Protein AF-A0A1J5TSU1-F1 (afdb_monomer_lite)

pLDDT: mean 82.11, std 18.44, range [32.19, 98.38]

Secondary structure (DSSP, 8-state):
-PPPP-------------HHHHHHHHHHHHHHHHHHHHHHHHHHHHHHHHHHHHHHSPP----HHHHHHHHHHHHTTSS-HHHHHHHHHHHHHHHHHHHHHHHHHHHHHHHHHHHHHHHHHHHHHHHHHHHHHHHHHHHHHHHHHHHHHHHHHHHHHHHHHHHHHHHHHHHHHHHHHHHTTPPP---SS-SS------SSGGGTTS------SS---S-TTTTTT-THHHHHHHHHHHHHHHTT---

Structure (mmCIF, N/CA/C/O backbone):
data_AF-A0A1J5TSU1-F1
#
_entry.id   AF-A0A1J5TSU1-F1
#
loop_
_atom_site.group_PDB
_atom_site.id
_atom_site.type_symbol
_atom_site.label_atom_id
_atom_site.label_alt_id
_atom_site.label_comp_id
_atom_site.label_asym_id
_atom_site.label_entity_id
_atom_site.label_seq_id
_atom_site.pdbx_PDB_ins_code
_atom_site.Cartn_x
_atom_site.Cartn_y
_atom_site.Cartn_z
_atom_site.occupancy
_atom_site.B_iso_or_equiv
_atom_site.auth_seq_id
_atom_site.auth_comp_id
_atom_site.auth_asym_id
_atom_site.auth_atom_id
_atom_site.pdbx_PDB_model_num
ATOM 1 N N . MET A 1 1 ? 47.031 25.338 -24.428 1.00 40.16 1 MET A N 1
ATOM 2 C CA . MET A 1 1 ? 45.700 25.401 -23.791 1.00 40.16 1 MET A CA 1
ATOM 3 C C . MET A 1 1 ? 45.410 24.022 -23.240 1.00 40.16 1 MET A C 1
ATOM 5 O O . MET A 1 1 ? 45.018 23.142 -23.992 1.00 40.16 1 MET A O 1
ATOM 9 N N . GLU A 1 2 ? 45.737 23.819 -21.966 1.00 32.88 2 GLU A N 1
ATOM 10 C CA . GLU A 1 2 ? 45.395 22.609 -21.217 1.00 32.88 2 GLU A CA 1
ATOM 11 C C . GLU A 1 2 ? 43.895 22.624 -20.918 1.00 32.88 2 GLU A C 1
ATOM 13 O O . GLU A 1 2 ? 43.380 23.591 -20.356 1.00 32.88 2 GLU A O 1
ATOM 18 N N . ALA A 1 3 ? 43.191 21.571 -21.327 1.00 34.53 3 ALA A N 1
ATOM 19 C CA . ALA A 1 3 ? 41.813 21.347 -20.923 1.00 34.53 3 ALA A CA 1
ATOM 20 C C . ALA A 1 3 ? 41.814 20.728 -19.520 1.00 34.53 3 ALA A C 1
ATOM 22 O O . ALA A 1 3 ? 42.425 19.686 -19.284 1.00 34.53 3 ALA A O 1
ATOM 23 N N . ALA A 1 4 ? 41.150 21.409 -18.590 1.00 36.19 4 ALA A N 1
ATOM 24 C CA . ALA A 1 4 ? 40.990 20.978 -17.21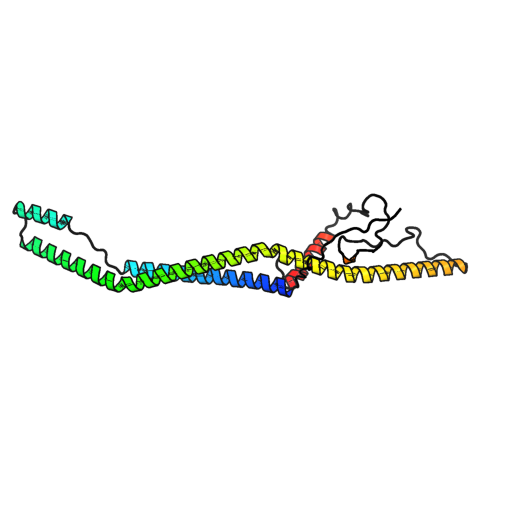1 1.00 36.19 4 ALA A CA 1
ATOM 25 C C . ALA A 1 4 ? 40.219 19.643 -17.123 1.00 36.19 4 ALA A C 1
ATOM 27 O O . ALA A 1 4 ? 39.224 19.470 -17.830 1.00 36.19 4 ALA A O 1
ATOM 28 N N . PRO A 1 5 ? 40.606 18.714 -16.230 1.00 38.03 5 PRO A N 1
ATOM 29 C CA . PRO A 1 5 ? 39.800 17.537 -15.951 1.00 38.03 5 PRO A CA 1
ATOM 30 C C . PRO A 1 5 ? 38.580 17.936 -15.113 1.00 38.03 5 PRO A C 1
ATOM 32 O O . PRO A 1 5 ? 38.705 18.420 -13.983 1.00 38.03 5 PRO A O 1
ATOM 35 N N . HIS A 1 6 ? 37.389 17.728 -15.677 1.00 36.59 6 HIS A N 1
ATOM 36 C CA . HIS A 1 6 ? 36.124 17.849 -14.964 1.00 36.59 6 HIS A CA 1
ATOM 37 C C . HIS A 1 6 ? 36.105 16.894 -13.764 1.00 36.59 6 HIS A C 1
ATOM 39 O O . HIS A 1 6 ? 36.094 15.672 -13.901 1.00 36.59 6 HIS A O 1
ATOM 45 N N . LYS A 1 7 ? 36.101 17.489 -12.569 1.00 40.28 7 LYS A N 1
ATOM 46 C CA . LYS A 1 7 ? 35.734 16.834 -11.318 1.00 40.28 7 LYS A CA 1
ATOM 47 C C . LYS A 1 7 ? 34.240 16.515 -11.323 1.00 40.28 7 LYS A C 1
ATOM 49 O O . LYS A 1 7 ? 33.432 17.409 -11.548 1.00 40.28 7 LYS A O 1
ATOM 54 N N . GLY A 1 8 ? 33.927 15.296 -10.894 1.00 37.66 8 GLY A N 1
ATOM 55 C CA . GLY A 1 8 ? 32.761 15.014 -10.066 1.00 37.66 8 GLY A CA 1
ATOM 56 C C . GLY A 1 8 ? 31.489 14.648 -10.814 1.00 37.66 8 GLY A C 1
ATOM 57 O O . GLY A 1 8 ? 30.717 15.518 -11.185 1.00 37.66 8 GLY A O 1
ATOM 58 N N . LEU A 1 9 ? 31.212 13.349 -10.870 1.00 35.16 9 LEU A N 1
ATOM 59 C CA . LEU A 1 9 ? 29.895 12.830 -10.522 1.00 35.16 9 LEU A CA 1
ATOM 60 C C . LEU A 1 9 ? 30.140 11.568 -9.704 1.00 35.16 9 LEU A C 1
ATOM 62 O O . LEU A 1 9 ? 30.665 10.563 -10.177 1.00 35.16 9 LEU A O 1
ATOM 66 N N . THR A 1 10 ? 29.877 11.724 -8.415 1.00 35.28 10 THR A N 1
ATOM 67 C CA . THR A 1 10 ? 29.820 10.680 -7.407 1.00 35.28 10 THR A CA 1
ATOM 68 C C . THR A 1 10 ? 28.985 9.528 -7.948 1.00 35.28 10 THR A C 1
ATOM 70 O O . THR A 1 10 ? 27.800 9.693 -8.231 1.00 35.28 10 THR A O 1
ATOM 73 N N . SER A 1 11 ? 29.612 8.362 -8.109 1.00 38.00 11 SER A N 1
ATOM 74 C CA . SER A 1 11 ? 28.902 7.104 -8.301 1.00 38.00 11 SER A CA 1
ATOM 75 C C . SER A 1 11 ? 28.213 6.751 -6.982 1.00 38.00 11 SER A C 1
ATOM 77 O O . SER A 1 11 ? 28.663 5.876 -6.240 1.00 38.00 11 SER A O 1
ATOM 79 N N . ASP A 1 12 ? 27.154 7.484 -6.651 1.00 38.72 12 ASP A N 1
ATOM 80 C CA . ASP A 1 12 ? 26.193 7.010 -5.675 1.00 38.72 12 ASP A CA 1
ATOM 81 C C . ASP A 1 12 ? 25.565 5.764 -6.281 1.00 38.72 12 ASP A C 1
ATOM 83 O O . ASP A 1 12 ? 24.983 5.785 -7.366 1.00 38.72 12 ASP A O 1
ATOM 87 N N . VAL A 1 13 ? 25.826 4.655 -5.599 1.00 40.62 13 VAL A N 1
ATOM 88 C CA . VAL A 1 13 ? 25.360 3.300 -5.867 1.00 40.62 13 VAL A CA 1
ATOM 89 C C . VAL A 1 13 ? 23.978 3.344 -6.524 1.00 40.62 13 VAL A C 1
ATOM 91 O O . VAL A 1 13 ? 22.987 3.662 -5.866 1.00 40.62 13 VAL A O 1
ATOM 94 N N . LYS A 1 14 ? 23.920 3.049 -7.834 1.00 48.72 14 LYS A N 1
ATOM 95 C CA . LYS A 1 14 ? 22.666 2.851 -8.569 1.00 48.72 14 LYS A CA 1
ATOM 96 C C . LYS A 1 14 ? 21.911 1.727 -7.867 1.00 48.72 14 LYS A C 1
ATOM 98 O O . LYS A 1 14 ? 22.194 0.552 -8.088 1.00 48.72 14 LYS A O 1
ATOM 103 N N . SER A 1 15 ? 20.980 2.103 -6.997 1.00 48.47 15 SER A N 1
ATOM 104 C CA . SER A 1 15 ? 19.950 1.224 -6.458 1.00 48.47 15 SER A CA 1
ATOM 105 C C . SER A 1 15 ? 19.125 0.733 -7.644 1.00 48.47 15 SER A C 1
ATOM 107 O O . SER A 1 15 ? 18.157 1.375 -8.046 1.00 48.47 15 SER A O 1
ATOM 109 N N . THR A 1 16 ? 19.566 -0.357 -8.261 1.00 62.31 16 THR A N 1
ATOM 110 C CA . THR A 1 16 ? 18.829 -1.035 -9.320 1.00 62.31 16 THR A CA 1
ATOM 111 C C . THR A 1 16 ? 17.674 -1.749 -8.637 1.00 62.31 16 THR A C 1
ATOM 113 O O . THR A 1 16 ? 17.871 -2.632 -7.810 1.00 62.31 16 THR A O 1
ATOM 116 N N . VAL A 1 17 ? 16.469 -1.235 -8.871 1.00 80.12 17 VAL A N 1
ATOM 117 C CA . VAL A 1 17 ? 15.239 -1.843 -8.374 1.00 80.12 17 VAL A CA 1
ATOM 118 C C . VAL A 1 17 ? 14.766 -2.820 -9.437 1.00 80.12 17 VAL A C 1
ATOM 120 O O . VAL A 1 17 ? 14.489 -2.427 -10.571 1.00 80.12 17 VAL A O 1
ATOM 123 N N . ASP A 1 18 ? 14.703 -4.086 -9.055 1.00 89.75 18 ASP A N 1
ATOM 124 C CA . ASP A 1 18 ? 14.269 -5.188 -9.901 1.00 89.75 18 ASP A CA 1
ATOM 125 C C . ASP A 1 18 ? 12.757 -5.400 -9.767 1.00 89.75 18 ASP A C 1
ATOM 127 O O . ASP A 1 18 ? 12.151 -4.950 -8.792 1.00 89.75 18 ASP A O 1
ATOM 131 N N . LEU A 1 19 ? 12.146 -6.102 -10.730 1.00 90.56 19 LEU A N 1
ATOM 132 C CA . LEU A 1 19 ? 10.715 -6.435 -10.697 1.00 90.56 19 LEU A CA 1
ATOM 133 C C . LEU A 1 19 ? 10.327 -7.090 -9.362 1.00 90.56 19 LEU A C 1
ATOM 135 O O . LEU A 1 19 ? 9.358 -6.674 -8.734 1.00 90.56 19 LEU A O 1
ATOM 139 N N . ASP A 1 20 ? 11.140 -8.032 -8.882 1.00 91.50 20 ASP A N 1
ATOM 140 C CA . ASP A 1 20 ? 10.917 -8.730 -7.613 1.00 91.50 20 ASP A CA 1
ATOM 141 C C . ASP A 1 20 ? 10.830 -7.770 -6.417 1.00 91.50 20 ASP A C 1
ATOM 143 O O . ASP A 1 20 ? 10.011 -7.970 -5.526 1.00 91.50 20 ASP A O 1
ATOM 147 N N . ILE A 1 21 ? 11.615 -6.686 -6.416 1.00 93.81 21 ILE A N 1
ATOM 148 C CA . ILE A 1 21 ? 11.605 -5.682 -5.340 1.00 93.81 21 ILE A CA 1
ATOM 149 C C . ILE A 1 21 ? 10.304 -4.871 -5.372 1.00 93.81 21 ILE A C 1
ATOM 151 O O . ILE A 1 21 ? 9.747 -4.549 -4.321 1.00 93.81 21 ILE A O 1
ATOM 155 N N . VAL A 1 22 ? 9.804 -4.539 -6.567 1.00 94.56 22 VAL A N 1
ATOM 156 C CA . VAL A 1 22 ? 8.517 -3.843 -6.727 1.00 94.56 22 VAL A CA 1
ATOM 157 C C . VAL A 1 22 ? 7.374 -4.725 -6.228 1.00 94.56 22 VAL A C 1
ATOM 159 O O . VAL A 1 22 ? 6.540 -4.261 -5.447 1.00 94.56 22 VAL A O 1
ATOM 162 N N . LEU A 1 23 ? 7.372 -5.997 -6.632 1.00 94.12 23 LEU A N 1
ATOM 163 C CA . LEU A 1 23 ? 6.353 -6.966 -6.237 1.00 94.12 23 LEU A CA 1
ATOM 164 C C . LEU A 1 23 ? 6.398 -7.253 -4.731 1.00 94.12 23 LEU A C 1
ATOM 166 O O . LEU A 1 23 ? 5.355 -7.247 -4.080 1.00 94.12 23 LEU A O 1
ATOM 170 N N . GLU A 1 24 ? 7.586 -7.427 -4.146 1.00 95.44 24 GLU A N 1
ATOM 171 C CA . GLU A 1 24 ? 7.749 -7.588 -2.696 1.00 95.44 24 GLU A CA 1
ATOM 172 C C . GLU A 1 24 ? 7.207 -6.366 -1.944 1.00 95.44 24 GLU A C 1
ATOM 174 O O . GLU A 1 24 ? 6.482 -6.500 -0.957 1.00 95.44 24 GLU A O 1
ATOM 179 N N . HIS A 1 25 ? 7.508 -5.156 -2.420 1.00 95.56 25 HIS A N 1
ATOM 180 C CA . HIS A 1 25 ? 7.011 -3.922 -1.811 1.00 95.56 25 HIS A CA 1
ATOM 181 C C . HIS A 1 25 ? 5.479 -3.819 -1.864 1.00 95.56 25 HIS A C 1
ATOM 183 O O . HIS A 1 25 ? 4.845 -3.492 -0.857 1.00 95.56 25 HIS A O 1
ATOM 189 N N . GLN A 1 26 ? 4.867 -4.147 -3.005 1.00 95.88 26 GLN A N 1
ATOM 190 C CA . GLN A 1 26 ? 3.407 -4.172 -3.172 1.00 95.88 26 GLN A CA 1
ATOM 191 C C . GLN A 1 26 ? 2.743 -5.255 -2.314 1.00 95.88 26 GLN A C 1
ATOM 193 O O . GLN A 1 26 ? 1.698 -5.011 -1.698 1.00 95.88 26 GLN A O 1
ATOM 198 N N . GLN A 1 27 ? 3.376 -6.423 -2.194 1.00 96.12 27 GLN A N 1
ATOM 199 C CA . GLN A 1 27 ? 2.908 -7.480 -1.306 1.00 96.12 27 GLN A CA 1
ATOM 200 C C . GLN A 1 27 ? 2.951 -7.024 0.154 1.00 96.12 27 GLN A C 1
ATOM 202 O O . GLN A 1 27 ? 1.960 -7.153 0.866 1.00 96.12 27 GLN A O 1
ATOM 207 N N . ARG A 1 28 ? 4.041 -6.381 0.588 1.00 97.31 28 ARG A N 1
ATOM 208 C CA . ARG A 1 28 ? 4.159 -5.839 1.951 1.00 97.31 28 ARG A CA 1
ATOM 209 C C . ARG A 1 28 ? 3.090 -4.796 2.267 1.00 97.31 28 ARG A C 1
ATOM 211 O O . ARG A 1 28 ? 2.595 -4.765 3.394 1.00 97.31 28 ARG A O 1
ATOM 218 N N . ILE A 1 29 ? 2.715 -3.951 1.304 1.00 97.50 29 ILE A N 1
ATOM 219 C CA . ILE A 1 29 ? 1.587 -3.017 1.460 1.00 97.50 29 ILE A CA 1
ATOM 220 C C . ILE A 1 29 ? 0.286 -3.791 1.682 1.00 97.50 29 ILE A C 1
ATOM 222 O O . ILE A 1 29 ? -0.462 -3.481 2.611 1.00 97.50 29 ILE A O 1
ATOM 226 N N . THR A 1 30 ? 0.034 -4.808 0.860 1.00 97.44 30 THR A N 1
ATOM 227 C CA . THR A 1 30 ? -1.170 -5.647 0.946 1.00 97.44 30 THR A CA 1
ATOM 228 C C . THR A 1 30 ? -1.257 -6.364 2.293 1.00 97.44 30 THR A C 1
ATOM 230 O O . THR A 1 30 ? -2.270 -6.248 2.984 1.00 97.44 30 THR A O 1
ATOM 233 N N . ASP A 1 31 ? -0.172 -7.009 2.720 1.00 97.56 31 ASP A N 1
ATOM 234 C CA . ASP A 1 31 ? -0.082 -7.705 4.006 1.00 97.56 31 ASP A CA 1
ATOM 235 C C . ASP A 1 31 ? -0.298 -6.744 5.182 1.00 97.56 31 ASP A C 1
ATOM 237 O O . ASP A 1 31 ? -1.005 -7.058 6.142 1.00 97.56 31 ASP A O 1
ATOM 241 N N . THR A 1 32 ? 0.270 -5.535 5.102 1.00 97.69 32 THR A N 1
ATOM 242 C CA . THR A 1 32 ? 0.115 -4.517 6.151 1.00 97.69 32 THR A CA 1
ATOM 243 C C . THR A 1 32 ? -1.330 -4.021 6.237 1.00 97.69 32 THR A C 1
ATOM 245 O O . THR A 1 32 ? -1.861 -3.885 7.339 1.00 97.69 32 THR A O 1
ATOM 248 N N . ARG A 1 33 ? -2.006 -3.807 5.099 1.00 97.94 33 ARG A N 1
ATOM 249 C CA . ARG A 1 33 ? -3.437 -3.451 5.068 1.00 97.94 33 ARG A CA 1
ATOM 250 C C . ARG A 1 33 ? -4.299 -4.556 5.678 1.00 97.94 33 ARG A C 1
ATOM 252 O O . ARG A 1 33 ? -5.127 -4.277 6.541 1.00 97.94 33 ARG A O 1
ATOM 259 N N . GLN A 1 34 ? -4.038 -5.814 5.326 1.00 98.12 34 GLN A N 1
ATOM 260 C CA . GLN A 1 34 ? -4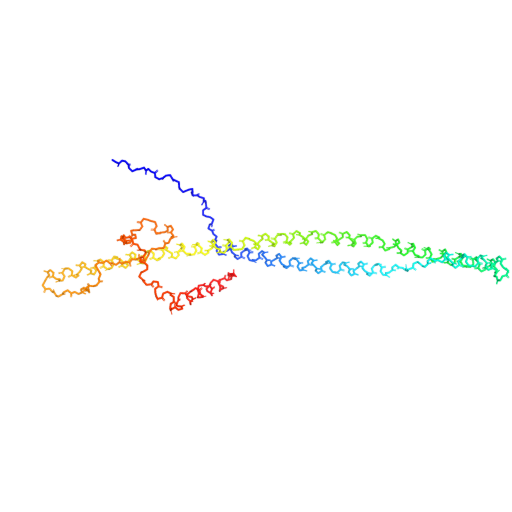.750 -6.951 5.909 1.00 98.12 34 GLN A CA 1
ATOM 261 C C . GLN A 1 34 ? -4.527 -7.066 7.429 1.00 98.12 34 GLN A C 1
ATOM 263 O O . GLN A 1 34 ? -5.450 -7.399 8.183 1.00 98.12 34 GLN A O 1
ATOM 268 N N . ALA A 1 35 ? -3.315 -6.768 7.906 1.00 97.38 35 ALA A N 1
ATOM 269 C CA . ALA A 1 35 ? -3.015 -6.727 9.333 1.00 97.38 35 ALA A CA 1
ATOM 270 C C . ALA A 1 35 ? -3.792 -5.610 10.053 1.00 97.38 35 ALA A C 1
ATOM 272 O O . ALA A 1 35 ? -4.352 -5.858 11.123 1.00 97.38 35 ALA A O 1
ATOM 273 N N . ILE A 1 36 ? -3.879 -4.414 9.460 1.00 98.06 36 ILE A N 1
ATOM 274 C CA . ILE A 1 36 ? -4.678 -3.285 9.970 1.00 98.06 36 ILE A CA 1
ATOM 275 C C . ILE A 1 36 ? -6.159 -3.666 10.078 1.00 98.06 36 ILE A C 1
ATOM 277 O O . ILE A 1 36 ? -6.775 -3.434 11.122 1.00 98.06 36 ILE A O 1
ATOM 281 N N . ASP A 1 37 ? -6.721 -4.310 9.054 1.00 98.12 37 ASP A N 1
ATOM 282 C CA . ASP A 1 37 ? -8.115 -4.767 9.068 1.00 98.12 37 ASP A CA 1
ATOM 283 C C . ASP A 1 37 ? -8.354 -5.798 10.179 1.00 98.12 37 ASP A C 1
ATOM 285 O O . ASP A 1 37 ? -9.302 -5.687 10.963 1.00 98.12 37 ASP A O 1
ATOM 289 N N . THR A 1 38 ? -7.448 -6.770 10.311 1.00 97.69 38 THR A N 1
ATOM 290 C CA . THR A 1 38 ? -7.510 -7.804 11.356 1.00 97.69 38 THR A CA 1
ATOM 291 C C . THR A 1 38 ? -7.459 -7.189 12.758 1.00 97.69 38 THR A C 1
ATOM 293 O O . THR A 1 38 ? -8.263 -7.542 13.626 1.00 97.69 38 THR A O 1
ATOM 296 N N . LEU A 1 39 ? -6.549 -6.237 12.985 1.00 97.81 39 LEU A N 1
ATOM 297 C CA . LEU A 1 39 ? -6.426 -5.513 14.253 1.00 97.81 39 LEU A CA 1
ATOM 298 C C . LEU A 1 39 ? -7.679 -4.681 14.546 1.00 97.81 39 LEU A C 1
ATOM 300 O O . LEU A 1 39 ? -8.189 -4.718 15.665 1.00 97.81 39 LEU A O 1
ATOM 304 N N . SER A 1 40 ? -8.220 -3.996 13.540 1.00 97.75 40 SER A N 1
ATOM 305 C CA . SER A 1 40 ? -9.444 -3.197 13.661 1.00 97.75 40 SER A CA 1
ATOM 306 C C . SER A 1 40 ? -10.652 -4.055 14.040 1.00 97.75 40 SER A C 1
ATOM 308 O O . SER A 1 40 ? -11.452 -3.676 14.899 1.00 97.75 40 SER A O 1
ATOM 310 N N . HIS A 1 41 ? -10.777 -5.244 13.447 1.00 97.94 41 HIS A N 1
ATOM 311 C CA . HIS A 1 41 ? -11.811 -6.206 13.820 1.00 97.94 41 HIS A CA 1
ATOM 312 C C . HIS A 1 41 ? -11.625 -6.746 15.243 1.00 97.94 41 HIS A C 1
ATOM 314 O O . HIS A 1 41 ? -12.605 -6.834 15.987 1.00 97.94 41 HIS A O 1
ATOM 320 N N . ALA A 1 42 ? -10.392 -7.055 15.652 1.00 97.19 42 ALA A N 1
ATOM 321 C CA . ALA A 1 42 ? -10.099 -7.512 17.010 1.00 97.19 42 ALA A CA 1
ATOM 322 C C . ALA A 1 42 ? -10.424 -6.442 18.070 1.00 97.19 42 ALA A C 1
ATOM 324 O O . ALA A 1 42 ? -10.989 -6.765 19.114 1.00 97.19 42 ALA A O 1
ATOM 325 N N . ILE A 1 43 ? -10.137 -5.165 17.789 1.00 97.19 43 ILE A N 1
ATOM 326 C CA . ILE A 1 43 ? -10.492 -4.043 18.674 1.00 97.19 43 ILE A CA 1
ATOM 327 C C . ILE A 1 43 ? -12.011 -3.949 18.838 1.00 97.19 43 ILE A C 1
ATOM 329 O O . ILE A 1 43 ? -12.494 -3.906 19.967 1.00 97.19 43 ILE A O 1
ATOM 333 N N . LYS A 1 44 ? -12.773 -4.009 17.737 1.00 97.44 44 LYS A N 1
ATOM 334 C CA . LYS A 1 44 ? -14.246 -3.995 17.785 1.00 97.44 44 LYS A CA 1
ATOM 335 C C . LYS A 1 44 ? -14.814 -5.162 18.596 1.00 97.44 44 LYS A C 1
ATOM 337 O O . LYS A 1 44 ? -15.751 -4.974 19.367 1.00 97.44 44 LYS A O 1
ATOM 342 N N . ALA A 1 45 ? -14.249 -6.360 18.448 1.00 95.38 45 ALA A N 1
ATOM 343 C CA . ALA A 1 45 ? -14.656 -7.514 19.246 1.00 95.38 45 ALA A CA 1
ATOM 344 C C . ALA A 1 45 ? -14.404 -7.277 20.746 1.00 95.38 45 ALA A C 1
ATOM 346 O O . ALA A 1 45 ? -15.275 -7.553 21.571 1.00 95.38 45 ALA A O 1
ATOM 347 N N . GLN A 1 46 ? -13.251 -6.696 21.092 1.00 95.75 46 GLN A N 1
ATOM 348 C CA . GLN A 1 46 ? -12.910 -6.380 22.476 1.00 95.75 46 GLN A CA 1
ATOM 349 C C . GLN A 1 46 ? -13.799 -5.275 23.068 1.00 95.75 46 GLN A C 1
ATOM 351 O O . GLN A 1 46 ? -14.162 -5.356 24.242 1.00 95.75 46 GLN A O 1
ATOM 356 N N . ASP A 1 47 ? -14.186 -4.276 22.270 1.00 95.75 47 ASP A N 1
ATOM 357 C CA . ASP A 1 47 ? -15.141 -3.232 22.664 1.00 95.75 47 ASP A CA 1
ATOM 358 C C . ASP A 1 47 ? -16.512 -3.822 23.017 1.00 95.75 47 ASP A C 1
ATOM 360 O O . ASP A 1 47 ? -17.106 -3.460 24.037 1.00 95.75 47 ASP A O 1
ATOM 364 N N . GLU A 1 48 ? -16.997 -4.780 22.226 1.00 95.19 48 GLU A N 1
ATOM 365 C CA . GLU A 1 48 ? -18.251 -5.482 22.512 1.00 95.19 48 GLU A CA 1
ATOM 366 C C . GLU A 1 48 ? -18.163 -6.340 23.782 1.00 95.19 48 GLU A C 1
ATOM 368 O O . GLU A 1 48 ? -19.113 -6.380 24.567 1.00 95.19 48 GLU A O 1
ATOM 373 N N . GLU A 1 49 ? -17.024 -6.988 24.047 1.00 92.75 49 GLU A N 1
ATOM 374 C CA . GLU A 1 49 ? -16.799 -7.695 25.315 1.00 92.75 49 GLU A CA 1
ATOM 375 C C . GLU A 1 49 ? -16.805 -6.743 26.516 1.00 92.75 49 GLU A C 1
ATOM 377 O O . GLU A 1 49 ? -17.475 -7.015 27.514 1.00 92.75 49 GLU A O 1
ATOM 382 N N . ILE A 1 50 ? -16.119 -5.602 26.410 1.00 93.44 50 ILE A N 1
ATOM 383 C CA . ILE A 1 50 ? -16.093 -4.566 27.453 1.00 93.44 50 ILE A CA 1
ATOM 384 C C . ILE A 1 50 ? -17.506 -4.046 27.718 1.00 93.44 50 ILE A C 1
ATOM 386 O O . ILE A 1 50 ? -17.908 -3.902 28.875 1.00 93.44 50 ILE A O 1
ATOM 390 N N . LYS A 1 51 ? -18.282 -3.791 26.661 1.00 93.81 51 LYS A N 1
ATOM 391 C CA . LYS A 1 51 ? -19.665 -3.318 26.757 1.00 93.81 51 LYS A CA 1
ATOM 392 C C . LYS A 1 51 ? -20.571 -4.348 27.430 1.00 93.81 51 LYS A C 1
ATOM 394 O O . LYS A 1 51 ? -21.317 -3.985 28.339 1.00 93.81 51 LYS A O 1
ATOM 399 N N . LYS A 1 52 ? -20.475 -5.626 27.047 1.00 91.50 52 LYS A N 1
ATOM 400 C CA . LYS A 1 52 ? -21.228 -6.729 27.674 1.00 91.50 52 LYS A CA 1
ATOM 401 C C . LYS A 1 52 ? -20.862 -6.908 29.146 1.00 91.50 52 LYS A C 1
ATOM 403 O O . LYS A 1 52 ? -21.755 -7.002 29.982 1.00 91.50 52 LYS A O 1
ATOM 408 N N . ALA A 1 53 ? -19.569 -6.903 29.468 1.00 89.38 53 ALA A N 1
ATOM 409 C CA . ALA A 1 53 ? -19.089 -6.997 30.844 1.00 89.38 53 ALA A CA 1
ATOM 410 C C . ALA A 1 53 ? -19.594 -5.815 31.685 1.00 89.38 53 ALA A C 1
ATOM 412 O O . ALA A 1 53 ? -20.150 -6.012 32.761 1.00 89.38 53 ALA A O 1
ATOM 413 N N . THR A 1 54 ? -19.509 -4.591 31.161 1.00 89.00 54 THR A N 1
ATOM 414 C CA . THR A 1 54 ? -20.004 -3.389 31.853 1.00 89.00 54 THR A CA 1
ATOM 415 C C . THR A 1 54 ? -21.517 -3.444 32.078 1.00 89.00 54 THR A C 1
ATOM 417 O O . THR A 1 54 ? -21.982 -3.107 33.161 1.00 89.00 54 THR A O 1
ATOM 420 N N . ALA A 1 55 ? -22.286 -3.924 31.095 1.00 88.62 55 ALA A N 1
ATOM 421 C CA . ALA A 1 55 ? -23.739 -4.071 31.207 1.00 88.62 55 ALA A CA 1
ATOM 422 C C . ALA A 1 55 ? -24.182 -5.172 32.189 1.00 88.62 55 ALA A C 1
ATOM 424 O O . ALA A 1 55 ? -25.318 -5.147 32.656 1.00 88.62 55 ALA A O 1
ATOM 425 N N . SER A 1 56 ? -23.311 -6.139 32.499 1.00 86.12 56 SER A N 1
ATOM 426 C CA . SER A 1 56 ? -23.606 -7.212 33.458 1.00 86.12 56 SER A CA 1
ATOM 427 C C . SER A 1 56 ? -23.531 -6.769 34.923 1.00 86.12 56 SER A C 1
ATOM 429 O O . SER A 1 56 ? -24.057 -7.461 35.794 1.00 86.12 56 SER A O 1
ATOM 431 N N . VAL A 1 57 ? -22.916 -5.614 35.202 1.00 85.38 57 VAL A N 1
ATOM 432 C CA . VAL A 1 57 ? -22.880 -5.037 36.548 1.00 85.38 57 VAL A CA 1
ATOM 433 C C . VAL A 1 57 ? -24.228 -4.349 36.815 1.00 85.38 57 VAL A C 1
ATOM 435 O O . VAL A 1 57 ? -24.587 -3.426 36.079 1.00 85.38 57 VAL A O 1
ATOM 438 N N . PRO A 1 58 ? -24.993 -4.768 37.844 1.00 79.81 58 PRO A N 1
ATOM 439 C CA . PRO A 1 58 ? -26.259 -4.134 38.195 1.00 79.81 58 PRO A CA 1
ATOM 440 C C . PRO A 1 58 ? -26.075 -2.641 38.469 1.00 79.81 58 PRO A C 1
ATOM 442 O O . PRO A 1 58 ? -25.040 -2.216 38.972 1.00 79.81 58 PR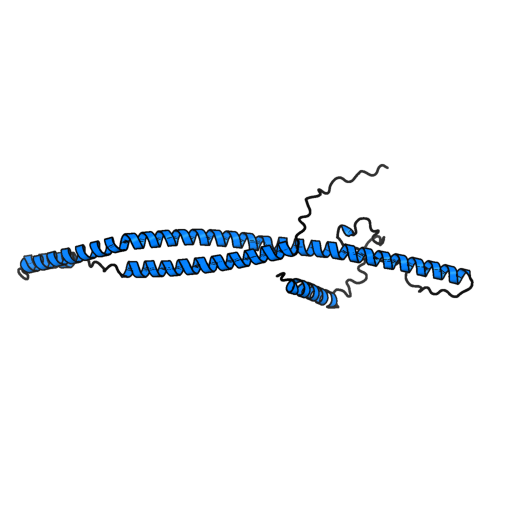O A O 1
ATOM 445 N N . HIS A 1 59 ? -27.089 -1.827 38.190 1.00 79.31 59 HIS A N 1
ATOM 446 C CA . HIS A 1 59 ? -27.047 -0.426 38.594 1.00 79.31 59 HIS A CA 1
ATOM 447 C C . HIS A 1 59 ? -27.333 -0.309 40.098 1.00 79.31 59 HIS A C 1
ATOM 449 O O . HIS A 1 59 ? -28.390 -0.744 40.561 1.00 79.31 59 HIS A O 1
ATOM 455 N N . PHE A 1 60 ? -26.411 0.281 40.863 1.00 80.06 60 PHE A N 1
ATOM 456 C CA . PHE A 1 60 ? -26.669 0.633 42.258 1.00 80.06 60 PHE A CA 1
ATOM 457 C C . PHE A 1 60 ? -27.499 1.916 42.307 1.00 80.06 60 PHE A C 1
ATOM 459 O O . PHE A 1 60 ? -27.008 2.998 41.989 1.00 80.06 60 PHE A O 1
ATOM 466 N N . PHE A 1 61 ? -28.764 1.789 42.702 1.00 79.00 61 PHE A N 1
ATOM 467 C CA . PHE A 1 61 ? -29.605 2.945 42.984 1.00 79.00 61 PHE A CA 1
ATOM 468 C C . PHE A 1 61 ? -29.281 3.468 44.376 1.00 79.00 61 PHE A C 1
ATOM 470 O O . PHE A 1 61 ? -29.553 2.799 45.374 1.00 79.00 61 PHE A O 1
ATOM 477 N N . ASP A 1 62 ? -28.738 4.678 44.439 1.00 80.31 62 ASP A N 1
ATOM 478 C CA . ASP A 1 62 ? -28.556 5.364 45.707 1.00 80.31 62 ASP A CA 1
ATOM 479 C C . ASP A 1 62 ? -29.928 5.721 46.305 1.00 80.31 62 ASP A C 1
ATOM 481 O O . ASP A 1 62 ? -30.676 6.542 45.769 1.00 80.31 62 ASP A O 1
ATOM 485 N N . ARG A 1 63 ? -30.288 5.056 47.407 1.00 87.88 63 ARG A N 1
ATOM 486 C CA . ARG A 1 63 ? -31.550 5.270 48.132 1.00 87.88 63 ARG A CA 1
ATOM 487 C C . ARG A 1 63 ? -31.392 6.237 49.308 1.00 87.88 63 ARG A C 1
ATOM 489 O O . ARG A 1 63 ? -32.290 6.299 50.146 1.00 87.88 63 ARG A O 1
ATOM 496 N N . THR A 1 64 ? -30.301 7.003 49.381 1.00 86.25 64 THR A N 1
ATOM 497 C CA . THR A 1 64 ? -30.056 7.960 50.477 1.00 86.25 64 THR A CA 1
ATOM 498 C C . THR A 1 64 ? -31.221 8.933 50.660 1.00 86.25 64 THR A C 1
ATOM 500 O O . THR A 1 64 ? -31.737 9.053 51.766 1.00 86.25 64 THR A O 1
ATOM 503 N N . SER A 1 65 ? -31.760 9.509 49.581 1.00 87.19 65 SER A N 1
ATOM 504 C CA . SER A 1 65 ? -32.929 10.398 49.681 1.00 87.19 65 SER A CA 1
ATOM 505 C C . SER A 1 65 ? -34.209 9.686 50.138 1.00 87.19 65 SER A C 1
ATOM 507 O O . SER A 1 65 ? -35.027 10.277 50.833 1.00 87.19 65 SER A O 1
ATOM 509 N N . GLN A 1 66 ? -34.398 8.404 49.796 1.00 89.38 66 GLN A N 1
ATOM 510 C CA . GLN A 1 66 ? -35.536 7.622 50.313 1.00 89.38 66 GLN A CA 1
ATOM 511 C C . GLN A 1 66 ? -35.399 7.391 51.817 1.00 89.38 66 GLN A C 1
ATOM 513 O O . GLN A 1 66 ? -36.389 7.425 52.539 1.00 89.38 66 GLN A O 1
ATOM 518 N N . ARG A 1 67 ? -34.166 7.183 52.283 1.00 92.12 67 ARG A N 1
ATOM 519 C CA . ARG A 1 67 ? -33.848 7.009 53.697 1.00 92.12 67 ARG A CA 1
ATOM 520 C C . ARG A 1 67 ? -34.070 8.297 54.485 1.00 92.12 67 ARG A C 1
ATOM 522 O O . ARG A 1 67 ? -34.703 8.253 55.532 1.00 92.12 67 ARG A O 1
ATOM 529 N N . GLU A 1 68 ? -33.599 9.429 53.970 1.00 90.56 68 GLU A N 1
ATOM 530 C CA . GLU A 1 68 ? -33.798 10.755 54.573 1.00 90.56 68 GLU A CA 1
ATOM 531 C C . GLU A 1 68 ? -35.283 11.122 54.676 1.00 90.56 68 GLU A C 1
ATOM 533 O O . GLU A 1 68 ? -35.740 11.529 55.744 1.00 90.56 68 GLU A O 1
ATOM 538 N N . ASN A 1 69 ? -36.052 10.903 53.605 1.00 92.62 69 ASN A N 1
ATOM 539 C CA . ASN A 1 69 ? -37.496 11.140 53.608 1.00 92.62 69 ASN A CA 1
ATOM 540 C C . ASN A 1 69 ? -38.210 10.259 54.641 1.00 92.62 69 ASN A C 1
ATOM 542 O O . ASN A 1 69 ? -39.015 10.758 55.421 1.00 92.62 69 ASN A O 1
ATOM 546 N N . LEU A 1 70 ? -37.862 8.972 54.711 1.00 91.75 70 LEU A N 1
ATOM 547 C CA . LEU A 1 70 ? -38.468 8.048 55.667 1.00 91.75 70 LEU A CA 1
ATOM 548 C C . LEU A 1 70 ? -38.131 8.415 57.124 1.00 91.75 70 LEU A C 1
ATOM 550 O O . LEU A 1 70 ? -38.966 8.262 58.011 1.00 91.75 70 LEU A O 1
ATOM 554 N N . MET A 1 71 ? -36.933 8.949 57.387 1.00 91.69 71 MET A N 1
ATOM 555 C CA . MET A 1 71 ? -36.578 9.488 58.708 1.00 91.69 71 MET A CA 1
ATOM 556 C C . MET A 1 71 ? -37.413 10.723 59.075 1.00 91.69 71 MET A C 1
ATOM 558 O O . MET A 1 71 ? -37.804 10.868 60.234 1.00 91.69 71 MET A O 1
ATOM 562 N N . ALA A 1 72 ? -37.710 11.594 58.106 1.00 93.56 72 ALA A N 1
ATOM 563 C CA . ALA A 1 72 ? -38.595 12.737 58.315 1.00 93.56 72 ALA A CA 1
ATOM 564 C C . ALA A 1 72 ? -40.043 12.292 58.602 1.00 93.56 72 ALA A C 1
ATOM 566 O O . ALA A 1 72 ? -40.656 12.793 59.542 1.00 93.56 72 ALA A O 1
ATOM 567 N N . GLU A 1 73 ? -40.562 11.304 57.866 1.00 92.19 73 GLU A N 1
ATOM 568 C CA . GLU A 1 73 ? -41.895 10.716 58.091 1.00 92.19 73 GLU A CA 1
ATOM 569 C C . GLU A 1 73 ? -42.014 10.055 59.476 1.00 92.19 73 GLU A C 1
ATOM 571 O O . GLU A 1 73 ? -43.034 10.198 60.153 1.00 92.19 73 GLU A O 1
ATOM 576 N N . ILE A 1 74 ? -40.956 9.385 59.953 1.00 92.00 74 ILE A N 1
ATOM 577 C CA . ILE A 1 74 ? -40.903 8.837 61.321 1.00 92.00 74 ILE A CA 1
ATOM 578 C C . ILE A 1 74 ? -40.977 9.958 62.364 1.00 92.00 74 ILE A C 1
ATOM 580 O O . ILE A 1 74 ? -41.708 9.831 63.345 1.00 92.00 74 ILE A O 1
ATOM 584 N N . ALA A 1 75 ? -40.267 11.072 62.157 1.00 92.44 75 ALA A N 1
ATOM 585 C CA . ALA A 1 75 ? -40.306 12.215 63.074 1.00 92.44 75 ALA A CA 1
ATOM 586 C C . ALA A 1 75 ? -41.692 12.888 63.135 1.00 92.44 75 ALA A C 1
ATOM 588 O O . ALA A 1 75 ? -42.057 13.447 64.170 1.00 92.44 75 ALA A O 1
ATOM 589 N N . LEU A 1 76 ? -42.469 12.808 62.050 1.00 93.00 76 LEU A N 1
ATOM 590 C CA . LEU A 1 76 ? -43.857 13.274 61.976 1.00 93.00 76 LEU A CA 1
ATOM 591 C C . LEU A 1 76 ? -44.873 12.256 62.532 1.00 93.00 76 LEU A C 1
ATOM 593 O O . LEU A 1 76 ? -46.047 12.588 62.682 1.00 93.00 76 LEU A O 1
ATOM 597 N N . GLY A 1 77 ? -44.439 11.036 62.869 1.00 90.31 77 GLY A N 1
ATOM 598 C CA . GLY A 1 77 ? -45.308 9.946 63.329 1.00 90.31 77 GLY A CA 1
ATOM 599 C C . GLY A 1 77 ? -46.103 9.260 62.211 1.00 90.31 77 GLY A C 1
ATOM 600 O O . GLY A 1 77 ? -47.025 8.498 62.497 1.00 90.31 77 GLY A O 1
ATOM 601 N N . GLU A 1 78 ? -45.758 9.525 60.949 1.00 89.69 78 GLU A N 1
ATOM 602 C CA . GLU A 1 78 ? -46.439 9.008 59.755 1.00 89.69 78 GLU A CA 1
ATOM 603 C C . GLU A 1 78 ? -45.867 7.657 59.286 1.00 89.69 78 GLU A C 1
ATOM 605 O O . GLU A 1 78 ? -46.534 6.916 58.564 1.00 89.69 78 GLU A O 1
ATOM 610 N N . ALA A 1 79 ? -44.662 7.300 59.743 1.00 91.81 79 ALA A N 1
ATOM 611 C CA . ALA A 1 79 ? -43.991 6.034 59.450 1.00 91.81 79 ALA A CA 1
ATOM 612 C C . ALA A 1 79 ? -43.391 5.390 60.712 1.00 91.81 79 ALA A C 1
ATOM 614 O O . ALA A 1 79 ? -43.280 6.015 61.768 1.00 91.81 79 ALA A O 1
ATOM 615 N N . SER A 1 80 ? -42.998 4.115 60.609 1.00 91.62 80 SER A N 1
ATOM 616 C CA . SER A 1 80 ? -42.438 3.353 61.732 1.00 91.62 80 SER A CA 1
ATOM 617 C C . SER A 1 80 ? -40.935 3.101 61.588 1.00 91.62 80 SER A C 1
ATOM 619 O O . SER A 1 80 ? -40.428 2.901 60.485 1.00 91.62 80 SER A O 1
ATOM 621 N N . GLU A 1 81 ? -40.216 2.985 62.711 1.00 89.69 81 GLU A N 1
ATOM 622 C CA . GLU A 1 81 ? -38.807 2.540 62.719 1.00 89.69 81 GLU A CA 1
ATOM 623 C C . GLU A 1 81 ? -38.609 1.189 62.014 1.00 89.69 81 GLU A C 1
ATOM 625 O O . GLU A 1 81 ? -37.563 0.928 61.420 1.00 89.69 81 GLU A O 1
ATOM 630 N N . LYS A 1 82 ? -39.633 0.327 62.024 1.00 91.19 82 LYS A N 1
ATOM 631 C CA . LYS A 1 82 ? -39.610 -0.961 61.326 1.00 91.19 82 LYS A CA 1
ATOM 632 C C . LYS A 1 82 ? -39.492 -0.796 59.808 1.00 91.19 82 LYS A C 1
ATOM 634 O O . LYS A 1 82 ? -38.903 -1.657 59.156 1.00 91.19 82 LYS A O 1
ATOM 639 N N . ASP A 1 83 ? -40.041 0.273 59.238 1.00 88.94 83 ASP A N 1
ATOM 640 C CA . ASP A 1 83 ? -39.938 0.544 57.802 1.00 88.94 83 ASP A CA 1
ATOM 641 C C . ASP A 1 83 ? -38.553 1.085 57.437 1.00 88.94 83 ASP A C 1
ATOM 643 O O . ASP A 1 83 ? -38.001 0.690 56.408 1.00 88.94 83 ASP A O 1
ATOM 647 N N . LEU A 1 84 ? -37.938 1.880 58.322 1.00 88.88 84 LEU A N 1
ATOM 648 C CA . LEU A 1 84 ? -36.544 2.310 58.179 1.00 88.88 84 LEU A CA 1
ATOM 649 C C . LEU A 1 84 ? -35.576 1.126 58.231 1.00 88.88 84 LEU A C 1
ATOM 651 O O . LEU A 1 84 ? -34.706 1.022 57.370 1.00 88.88 84 LEU A O 1
ATOM 655 N N . LEU A 1 85 ? -35.776 0.186 59.160 1.00 91.88 85 LEU A N 1
ATOM 656 C CA . LEU A 1 85 ? -34.971 -1.039 59.234 1.00 91.88 85 LEU A CA 1
ATOM 657 C C . LEU A 1 85 ? -35.064 -1.873 57.947 1.00 91.88 85 LEU A C 1
ATOM 659 O O . LEU A 1 85 ? -34.041 -2.307 57.423 1.00 91.88 85 LEU A O 1
ATOM 663 N N . LYS A 1 86 ? -36.266 -2.047 57.381 1.00 92.19 86 LYS A N 1
ATOM 664 C CA . LYS A 1 86 ? -36.439 -2.750 56.095 1.00 92.19 86 LYS A CA 1
ATOM 665 C C . LYS A 1 86 ? -35.742 -2.034 54.939 1.00 92.19 86 LYS A C 1
ATOM 667 O O . LYS A 1 86 ? -35.224 -2.692 54.034 1.00 92.19 86 LYS A O 1
ATOM 672 N N . LEU A 1 87 ? -35.780 -0.700 54.918 1.00 90.12 87 LEU A N 1
ATOM 673 C CA . LEU A 1 87 ? -35.104 0.081 53.888 1.00 90.12 87 LEU A CA 1
ATOM 674 C C . LEU A 1 87 ? -33.583 -0.055 54.014 1.00 90.12 87 LEU A C 1
ATOM 676 O O . LEU A 1 87 ? -32.926 -0.313 53.008 1.00 90.12 87 LEU A O 1
ATOM 680 N N . ASP A 1 88 ? -33.041 0.035 55.228 1.00 91.00 88 ASP A N 1
ATOM 681 C CA . ASP A 1 88 ? -31.610 -0.132 55.502 1.00 91.00 88 ASP A CA 1
ATOM 682 C C . ASP A 1 88 ? -31.123 -1.550 55.148 1.00 91.00 88 ASP A C 1
ATOM 684 O O . ASP A 1 88 ? -30.094 -1.698 54.485 1.00 91.00 88 ASP A O 1
ATOM 688 N N . GLU A 1 89 ? -31.893 -2.596 55.473 1.00 91.00 89 GLU A N 1
ATOM 689 C CA . GLU A 1 89 ? -31.619 -3.976 55.037 1.00 91.00 89 GLU A CA 1
ATOM 690 C C . GLU A 1 89 ? -31.586 -4.100 53.508 1.00 91.00 89 GLU A C 1
ATOM 692 O O . GLU A 1 89 ? -30.713 -4.766 52.941 1.00 91.00 89 GLU A O 1
ATOM 697 N N . ARG A 1 90 ? -32.519 -3.437 52.814 1.00 89.62 90 ARG A N 1
ATOM 698 C CA . ARG A 1 90 ? -32.570 -3.438 51.350 1.00 89.62 90 ARG A CA 1
ATOM 699 C C . ARG A 1 90 ? -31.385 -2.692 50.742 1.00 89.62 90 ARG A C 1
ATOM 701 O O . ARG A 1 90 ? -30.795 -3.201 49.797 1.00 89.62 90 ARG A O 1
ATOM 708 N N . ILE A 1 91 ? -31.003 -1.541 51.297 1.00 89.38 91 ILE A N 1
ATOM 709 C CA . ILE A 1 91 ? -29.813 -0.783 50.879 1.00 89.38 91 ILE A CA 1
ATOM 710 C C . ILE A 1 91 ? -28.555 -1.631 51.056 1.00 89.38 91 ILE A C 1
ATOM 712 O O . ILE A 1 91 ? -27.739 -1.716 50.139 1.00 89.38 91 ILE A O 1
ATOM 716 N N . ALA A 1 92 ? -28.404 -2.288 52.209 1.00 89.25 92 ALA A N 1
ATOM 717 C CA . ALA A 1 92 ? -27.265 -3.155 52.484 1.00 89.25 92 ALA A CA 1
ATOM 718 C C . ALA A 1 92 ? -27.198 -4.331 51.497 1.00 89.25 92 ALA A C 1
ATOM 720 O O . ALA A 1 92 ? -26.129 -4.623 50.961 1.00 89.25 92 ALA A O 1
ATOM 721 N N . LYS A 1 93 ? -28.342 -4.963 51.203 1.00 89.06 93 LYS A N 1
ATOM 722 C CA . LYS A 1 93 ? -28.436 -6.064 50.237 1.00 89.06 93 LYS A CA 1
ATOM 723 C C . LYS A 1 93 ? -28.128 -5.616 48.807 1.00 89.06 93 LYS A C 1
ATOM 725 O O . LYS A 1 93 ? -27.350 -6.281 48.128 1.00 89.06 93 LYS A O 1
ATOM 730 N N . ASP A 1 94 ? -28.703 -4.498 48.366 1.00 88.00 94 ASP A N 1
ATOM 731 C CA . ASP A 1 94 ? -28.474 -3.934 47.031 1.00 88.00 94 ASP A CA 1
ATOM 732 C C . ASP A 1 94 ? -26.991 -3.536 46.866 1.00 88.00 94 ASP A C 1
ATOM 734 O O . ASP A 1 94 ? -26.385 -3.811 45.829 1.00 88.00 94 ASP A O 1
ATOM 738 N N . LYS A 1 95 ? -26.371 -2.959 47.909 1.00 89.25 95 LYS A N 1
ATOM 739 C CA . LYS A 1 95 ? -24.945 -2.589 47.919 1.00 89.25 95 LYS A CA 1
ATOM 740 C C . LYS A 1 95 ? -24.022 -3.807 47.891 1.00 89.25 95 LYS A C 1
ATOM 742 O O . LYS A 1 95 ? -23.057 -3.810 47.133 1.00 89.25 95 LYS A O 1
ATOM 747 N N . ALA A 1 96 ? -24.312 -4.835 48.690 1.00 88.88 96 ALA A N 1
ATOM 748 C CA . ALA A 1 96 ? -23.533 -6.072 48.702 1.00 88.88 96 ALA A CA 1
ATOM 749 C C . ALA A 1 96 ? -23.605 -6.787 47.345 1.00 88.88 96 ALA A C 1
ATOM 751 O O . ALA A 1 96 ? -22.572 -7.104 46.765 1.00 88.88 96 ALA A O 1
ATOM 752 N N . ALA A 1 97 ? -24.809 -6.937 46.781 1.00 87.06 97 ALA A N 1
ATOM 753 C CA . ALA A 1 97 ? -24.996 -7.549 45.466 1.00 87.06 97 ALA A CA 1
ATOM 754 C C . ALA A 1 97 ? -24.280 -6.773 44.346 1.00 87.06 97 ALA A C 1
ATOM 756 O O . ALA A 1 97 ? -23.735 -7.381 43.424 1.00 87.06 97 ALA A O 1
ATOM 757 N N . PHE A 1 98 ? -24.260 -5.439 44.428 1.00 89.12 98 PHE A N 1
ATOM 758 C CA . PHE A 1 98 ? -23.514 -4.596 43.498 1.00 89.12 98 PHE A CA 1
ATOM 759 C C . PHE A 1 98 ? -21.999 -4.800 43.607 1.00 89.12 98 PHE A C 1
ATOM 761 O O . PHE A 1 98 ? -21.350 -5.033 42.587 1.00 89.12 98 PHE A O 1
ATOM 768 N N . GLU A 1 99 ? -21.429 -4.723 44.814 1.00 89.50 99 GLU A N 1
ATOM 769 C CA . GLU A 1 99 ? -19.984 -4.894 45.009 1.00 89.50 99 GLU A CA 1
ATOM 770 C C . GLU A 1 99 ? -19.531 -6.316 44.655 1.00 89.50 99 GLU A C 1
ATOM 772 O O . GLU A 1 99 ? -18.498 -6.470 44.010 1.00 89.50 99 GLU A O 1
ATOM 777 N N . ASP A 1 100 ? -20.319 -7.348 44.964 1.00 89.62 100 ASP A N 1
ATOM 778 C CA . ASP A 1 100 ? -20.017 -8.730 44.574 1.00 89.62 100 ASP A CA 1
ATOM 779 C C . ASP A 1 100 ? -20.006 -8.897 43.048 1.00 89.62 100 ASP A C 1
ATOM 781 O O . ASP A 1 100 ? -19.050 -9.434 42.481 1.00 89.62 100 ASP A O 1
ATOM 785 N N . ALA A 1 101 ? -21.030 -8.383 42.354 1.00 88.38 101 ALA A N 1
ATOM 786 C CA . ALA A 1 101 ? -21.096 -8.427 40.894 1.00 88.38 101 ALA A CA 1
ATOM 787 C C . ALA A 1 101 ? -19.952 -7.631 40.245 1.00 88.38 101 ALA A C 1
ATOM 789 O O . ALA A 1 101 ? -19.317 -8.090 39.293 1.00 88.38 101 ALA A O 1
ATOM 790 N N . LYS A 1 102 ? -19.642 -6.451 40.785 1.00 90.12 102 LYS A N 1
ATOM 791 C CA . LYS A 1 102 ? -18.529 -5.616 40.331 1.00 90.12 102 LYS A CA 1
ATOM 792 C C . LYS A 1 102 ? -17.188 -6.315 40.539 1.00 90.12 102 LYS A C 1
ATOM 794 O O . LYS A 1 102 ? -16.390 -6.361 39.605 1.00 90.12 102 LYS A O 1
ATOM 799 N N . ASN A 1 103 ? -16.938 -6.889 41.713 1.00 91.50 103 ASN A N 1
ATOM 800 C CA . ASN A 1 103 ? -15.696 -7.600 42.019 1.00 91.50 103 ASN A CA 1
ATOM 801 C C . ASN A 1 103 ? -15.526 -8.853 41.150 1.00 91.50 103 ASN A C 1
ATOM 803 O O . ASN A 1 103 ? -14.412 -9.146 40.722 1.00 91.50 103 ASN A O 1
ATOM 807 N N . ALA A 1 104 ? -16.618 -9.548 40.817 1.00 90.88 104 ALA A N 1
ATOM 808 C CA . ALA A 1 104 ? -16.585 -10.689 39.904 1.00 90.88 104 ALA A CA 1
ATOM 809 C C . ALA A 1 104 ? -16.207 -10.292 38.463 1.00 90.88 104 ALA A C 1
ATOM 811 O O . ALA A 1 104 ? -15.490 -11.027 37.783 1.00 90.88 104 ALA A O 1
ATOM 812 N N . VAL A 1 105 ? -16.663 -9.127 37.990 1.00 91.75 105 VAL A N 1
ATOM 813 C CA . VAL A 1 105 ? -16.468 -8.675 36.599 1.00 91.75 105 VAL A CA 1
ATOM 814 C C . VAL A 1 105 ? -15.185 -7.854 36.410 1.00 91.75 105 VAL A C 1
ATOM 816 O O . VAL A 1 105 ? -14.599 -7.869 35.325 1.00 91.75 105 VAL A O 1
ATOM 819 N N . THR A 1 106 ? -14.711 -7.162 37.451 1.00 91.69 106 THR A N 1
ATOM 820 C CA . THR A 1 106 ? -13.572 -6.225 37.374 1.00 91.69 106 THR A CA 1
ATOM 821 C C . THR A 1 106 ? -12.307 -6.847 36.762 1.00 91.69 106 THR A C 1
ATOM 823 O O . THR A 1 106 ? -11.792 -6.258 35.812 1.00 91.69 106 THR A O 1
ATOM 826 N N . PRO A 1 107 ? -11.835 -8.045 37.168 1.00 92.25 107 PRO A N 1
ATOM 827 C CA . PRO A 1 107 ? -10.621 -8.632 36.590 1.00 92.25 107 PRO A CA 1
ATOM 828 C C . PRO A 1 107 ? -10.739 -8.913 35.086 1.00 92.25 107 PRO A C 1
ATOM 830 O O . PRO A 1 107 ? -9.799 -8.688 34.321 1.00 92.25 107 PRO A O 1
ATOM 833 N N . ALA A 1 108 ? -11.908 -9.386 34.639 1.00 90.62 108 ALA A N 1
ATOM 834 C CA . ALA A 1 108 ? -12.169 -9.639 33.224 1.00 90.62 108 ALA A CA 1
ATOM 835 C C . ALA A 1 108 ? -12.213 -8.327 32.427 1.00 90.62 108 ALA A C 1
ATOM 837 O O . ALA A 1 108 ? -11.639 -8.244 31.341 1.00 90.62 108 ALA A O 1
ATOM 838 N N . LEU A 1 109 ? -12.830 -7.286 32.994 1.00 92.62 109 LEU A N 1
ATOM 839 C CA . LEU A 1 109 ? -12.906 -5.957 32.394 1.00 92.62 109 LEU A CA 1
ATOM 840 C C . LEU A 1 109 ? -11.526 -5.295 32.275 1.00 92.62 109 LEU A C 1
ATOM 842 O O . LEU A 1 109 ? -11.212 -4.706 31.241 1.00 92.62 109 LEU A O 1
ATOM 846 N N . GLU A 1 110 ? -10.691 -5.386 33.309 1.00 93.62 110 GLU A N 1
ATOM 847 C CA . GLU A 1 110 ? -9.324 -4.856 33.291 1.00 93.62 110 GLU A CA 1
ATOM 848 C C . GLU A 1 110 ? -8.457 -5.575 32.259 1.00 93.62 110 GLU A C 1
ATOM 850 O O . GLU A 1 110 ? -7.779 -4.924 31.461 1.00 93.62 110 GLU A O 1
ATOM 855 N N . LYS A 1 111 ? -8.543 -6.909 32.200 1.00 94.56 111 LYS A N 1
ATOM 856 C CA . LYS A 1 111 ? -7.862 -7.708 31.177 1.00 94.56 111 LYS A CA 1
ATOM 857 C C . LYS A 1 111 ? -8.301 -7.304 29.767 1.00 94.56 111 LYS A C 1
ATOM 859 O O . LYS A 1 111 ? -7.450 -7.066 28.913 1.00 94.56 111 LYS A O 1
ATOM 864 N N . ALA A 1 112 ? -9.606 -7.182 29.534 1.00 94.06 112 ALA A N 1
ATOM 865 C CA . ALA A 1 112 ? -10.175 -6.758 28.257 1.00 94.06 112 ALA A CA 1
ATOM 866 C C . ALA A 1 112 ? -9.677 -5.364 27.832 1.00 94.06 112 ALA A C 1
ATOM 868 O O . ALA A 1 112 ? -9.241 -5.169 26.696 1.00 94.06 112 ALA A O 1
ATOM 869 N N . LYS A 1 113 ? -9.660 -4.399 28.762 1.00 94.88 113 LYS A N 1
ATOM 870 C CA . LYS A 1 113 ? -9.124 -3.046 28.526 1.00 94.88 113 LYS A CA 1
ATOM 871 C C . LYS A 1 113 ? -7.626 -3.058 28.216 1.00 94.88 113 LYS A C 1
ATOM 873 O O . LYS A 1 113 ? -7.186 -2.343 27.316 1.00 94.88 113 LYS A O 1
ATOM 878 N N . ALA A 1 114 ? -6.845 -3.875 28.922 1.00 96.00 114 ALA A N 1
ATOM 879 C CA . ALA A 1 114 ? -5.413 -4.016 28.672 1.00 96.00 114 ALA A CA 1
ATOM 880 C C . ALA A 1 114 ? -5.130 -4.623 27.286 1.00 96.00 114 ALA A C 1
ATOM 882 O O . ALA A 1 114 ? -4.265 -4.124 26.563 1.00 96.00 114 ALA A O 1
ATOM 883 N N . ILE A 1 115 ? -5.891 -5.650 26.885 1.00 97.06 115 ILE A N 1
ATOM 884 C CA . ILE A 1 115 ? -5.809 -6.249 25.544 1.00 97.06 115 ILE A CA 1
ATOM 885 C C . ILE A 1 115 ? -6.149 -5.206 24.479 1.00 97.06 115 ILE A C 1
ATOM 887 O O . ILE A 1 115 ? -5.356 -5.009 23.560 1.00 97.06 115 ILE A O 1
ATOM 891 N N . ARG A 1 116 ? -7.266 -4.484 24.637 1.00 96.75 116 ARG A N 1
ATOM 892 C CA . ARG A 1 116 ? -7.680 -3.397 23.734 1.00 96.75 116 ARG A CA 1
ATOM 893 C C . ARG A 1 116 ? -6.573 -2.358 23.553 1.00 96.75 116 ARG A C 1
ATOM 895 O O . ARG A 1 116 ? -6.204 -2.056 22.426 1.00 96.75 116 ARG A O 1
ATOM 902 N N . SER A 1 117 ? -5.985 -1.877 24.649 1.00 97.56 117 SER A N 1
ATOM 903 C CA . SER A 1 117 ? -4.875 -0.915 24.599 1.00 97.56 117 SER A CA 1
ATOM 904 C C . SER A 1 117 ? -3.630 -1.481 23.897 1.00 97.56 117 SER A C 1
ATOM 906 O O . SER A 1 117 ? -2.936 -0.778 23.161 1.00 97.56 117 SER A O 1
ATOM 908 N N . GLY A 1 118 ? -3.338 -2.772 24.083 1.00 97.94 118 GLY A N 1
ATOM 909 C CA . GLY A 1 118 ? -2.288 -3.469 23.341 1.00 97.94 118 GLY A CA 1
ATOM 910 C C . GLY A 1 118 ? -2.556 -3.526 21.835 1.00 97.94 118 GLY A C 1
ATOM 911 O O . GLY A 1 118 ? -1.647 -3.261 21.049 1.00 97.94 118 GLY A O 1
ATOM 912 N N . LEU A 1 119 ? -3.794 -3.832 21.439 1.00 98.00 119 LEU A N 1
ATOM 913 C CA . LEU A 1 119 ? -4.220 -3.870 20.039 1.00 98.00 119 LEU A CA 1
ATOM 914 C C . LEU A 1 119 ? -4.172 -2.481 19.387 1.00 98.00 119 LEU A C 1
ATOM 916 O O . LEU A 1 119 ? -3.666 -2.366 18.277 1.00 98.00 119 LEU A O 1
ATOM 920 N N . GLU A 1 120 ? -4.610 -1.428 20.082 1.00 97.81 120 GLU A N 1
ATOM 921 C CA . GLU A 1 120 ? -4.544 -0.041 19.589 1.00 97.81 120 GLU A CA 1
ATOM 922 C C . GLU A 1 120 ? -3.102 0.412 19.315 1.00 97.81 120 GLU A C 1
ATOM 924 O O . GLU A 1 120 ? -2.834 1.062 18.305 1.00 97.81 120 GLU A O 1
ATOM 929 N N . ARG A 1 121 ? -2.145 0.036 20.178 1.00 98.38 121 ARG A N 1
ATOM 930 C CA . ARG A 1 121 ? -0.721 0.323 19.928 1.00 98.38 121 ARG A CA 1
ATOM 931 C C . ARG A 1 121 ? -0.214 -0.381 18.673 1.00 98.38 121 ARG A C 1
ATOM 933 O O . ARG A 1 121 ? 0.410 0.265 17.839 1.00 98.38 121 ARG A O 1
ATOM 940 N N . LYS A 1 122 ? -0.530 -1.670 18.515 1.00 98.00 122 LYS A N 1
ATOM 941 C CA . LYS A 1 122 ? -0.155 -2.440 17.319 1.00 98.00 122 LYS A CA 1
ATOM 942 C C . LYS A 1 122 ? -0.795 -1.893 16.045 1.00 98.00 122 LYS A C 1
ATOM 944 O O . LYS A 1 122 ? -0.145 -1.882 15.007 1.00 98.00 122 LYS A O 1
ATOM 949 N N . LEU A 1 123 ? -2.045 -1.433 16.122 1.00 98.00 123 LEU A N 1
ATOM 950 C CA . LEU A 1 123 ? -2.734 -0.794 15.001 1.00 98.00 123 LEU A CA 1
ATOM 951 C C . LEU A 1 123 ? -1.969 0.451 14.548 1.00 98.00 123 LEU A C 1
ATOM 953 O O . LEU A 1 123 ? -1.611 0.554 13.381 1.00 98.00 123 LEU A O 1
ATOM 957 N N . LYS A 1 124 ? -1.625 1.333 15.490 1.00 97.88 124 LYS A N 1
ATOM 958 C CA . LYS A 1 124 ? -0.861 2.550 15.198 1.00 97.88 124 LYS A CA 1
ATOM 959 C C . LYS A 1 124 ? 0.527 2.258 14.617 1.00 97.88 124 LYS A C 1
ATOM 961 O O . LYS A 1 124 ? 0.993 2.977 13.737 1.00 97.88 124 LYS A O 1
ATOM 966 N N . GLU A 1 125 ? 1.203 1.220 15.109 1.00 97.75 125 GLU A N 1
ATOM 967 C CA . GLU A 1 125 ? 2.479 0.761 14.545 1.00 97.75 125 GLU A CA 1
ATOM 968 C C . GLU A 1 125 ? 2.311 0.302 13.089 1.00 97.75 125 GLU A C 1
ATOM 970 O O . GLU A 1 125 ? 3.071 0.734 12.223 1.00 97.75 125 GLU A O 1
ATOM 975 N N . ALA A 1 126 ? 1.291 -0.513 12.800 1.00 97.75 126 ALA A N 1
ATOM 976 C CA . ALA A 1 126 ? 1.000 -0.988 11.449 1.00 97.75 126 ALA A CA 1
ATOM 977 C C . ALA A 1 126 ? 0.613 0.155 10.492 1.00 97.75 126 ALA A C 1
ATOM 979 O O . ALA A 1 126 ? 1.092 0.188 9.360 1.00 97.75 126 ALA A O 1
ATOM 980 N N . GLU A 1 127 ? -0.182 1.126 10.947 1.00 97.88 127 GLU A N 1
ATOM 981 C CA . GLU A 1 127 ? -0.513 2.342 10.188 1.00 97.88 127 GLU A CA 1
ATOM 982 C C . GLU A 1 127 ? 0.741 3.161 9.850 1.00 97.88 127 GLU A C 1
ATOM 984 O O . GLU A 1 127 ? 0.901 3.616 8.717 1.00 97.88 127 GLU A O 1
ATOM 989 N N . GLY A 1 128 ? 1.670 3.301 10.803 1.00 97.94 128 GLY A N 1
ATOM 990 C CA . GLY A 1 128 ? 2.952 3.968 10.570 1.00 97.94 128 GLY A CA 1
ATOM 991 C C . GLY A 1 128 ? 3.815 3.246 9.531 1.00 97.94 128 GLY A C 1
ATOM 992 O O . GLY A 1 128 ? 4.404 3.887 8.658 1.00 97.94 128 GLY A O 1
ATOM 993 N N . VAL A 1 129 ? 3.851 1.909 9.580 1.00 97.50 129 VAL A N 1
ATOM 994 C CA . VAL A 1 129 ? 4.538 1.087 8.571 1.00 97.50 129 VAL A CA 1
ATOM 995 C C . VAL A 1 129 ? 3.887 1.252 7.198 1.00 97.50 129 VAL A C 1
ATOM 997 O O . VAL A 1 129 ? 4.605 1.460 6.219 1.00 97.50 129 VAL A O 1
ATOM 1000 N N . LEU A 1 130 ? 2.554 1.214 7.109 1.00 98.00 130 LEU A N 1
ATOM 1001 C CA . LEU A 1 130 ? 1.833 1.411 5.850 1.00 98.00 130 LEU A CA 1
ATOM 1002 C C . LEU A 1 130 ? 2.154 2.778 5.243 1.00 98.00 130 LEU A C 1
ATOM 1004 O O . LEU A 1 130 ? 2.531 2.849 4.077 1.00 98.00 130 LEU A O 1
ATOM 1008 N N . GLN A 1 131 ? 2.098 3.843 6.044 1.00 97.75 131 GLN A N 1
ATOM 1009 C CA . GLN A 1 131 ? 2.431 5.193 5.593 1.00 97.75 131 GLN A CA 1
ATOM 1010 C C . GLN A 1 131 ? 3.870 5.274 5.059 1.00 97.75 131 GLN A C 1
ATOM 1012 O O . GLN A 1 131 ? 4.126 5.891 4.021 1.00 97.75 131 GLN A O 1
ATOM 1017 N N . GLN A 1 132 ? 4.820 4.627 5.739 1.00 96.75 132 GLN A N 1
ATOM 1018 C CA . GLN A 1 132 ? 6.204 4.564 5.280 1.00 96.75 132 GLN A CA 1
ATOM 1019 C C . GLN A 1 132 ? 6.327 3.799 3.956 1.00 96.75 132 GLN A C 1
ATOM 1021 O O . GLN A 1 132 ? 7.026 4.260 3.052 1.00 96.75 132 GLN A O 1
ATOM 1026 N N . LEU A 1 133 ? 5.650 2.660 3.806 1.00 96.56 133 LEU A N 1
ATOM 1027 C CA . LEU A 1 133 ? 5.658 1.892 2.559 1.00 96.56 133 LEU A CA 1
ATOM 1028 C C . LEU A 1 133 ? 5.041 2.697 1.406 1.00 96.56 133 LEU A C 1
ATOM 1030 O O . LEU A 1 133 ? 5.660 2.841 0.352 1.00 96.56 133 LEU A O 1
ATOM 1034 N N . GLU A 1 134 ? 3.875 3.302 1.621 1.00 94.19 134 GLU A N 1
ATOM 1035 C CA . GLU A 1 134 ? 3.178 4.112 0.619 1.00 94.19 134 GLU A CA 1
ATOM 1036 C C . GLU A 1 134 ? 4.031 5.304 0.168 1.00 94.19 134 GLU A C 1
ATOM 1038 O O . GLU A 1 134 ? 4.210 5.502 -1.035 1.00 94.19 134 GLU A O 1
ATOM 1043 N N . SER A 1 135 ? 4.672 6.014 1.105 1.00 94.69 135 SER A N 1
ATOM 1044 C CA . SER A 1 135 ? 5.563 7.141 0.782 1.00 94.69 135 SER A CA 1
ATOM 1045 C C . SER A 1 135 ? 6.772 6.756 -0.083 1.00 94.69 135 SER A C 1
ATOM 1047 O O . SER A 1 135 ? 7.265 7.577 -0.858 1.00 94.69 135 SER A O 1
ATOM 1049 N N . ASN A 1 136 ? 7.225 5.500 -0.003 1.00 93.75 136 ASN A N 1
ATOM 1050 C CA . ASN A 1 136 ? 8.342 4.986 -0.796 1.00 93.75 136 ASN A CA 1
ATOM 1051 C C . ASN A 1 136 ? 7.917 4.393 -2.149 1.00 93.75 136 ASN A C 1
ATOM 1053 O O . ASN A 1 136 ? 8.767 4.230 -3.026 1.00 93.75 136 ASN A O 1
ATOM 1057 N N . SER A 1 137 ? 6.626 4.115 -2.356 1.00 93.06 137 SER A N 1
ATOM 1058 C CA . SER A 1 137 ? 6.125 3.396 -3.541 1.00 93.06 137 SER A CA 1
ATOM 1059 C C . SER A 1 137 ? 6.485 4.102 -4.841 1.00 93.06 137 SER A C 1
ATOM 1061 O O . SER A 1 137 ? 7.065 3.495 -5.739 1.00 93.06 137 SER A O 1
ATOM 1063 N N . ARG A 1 138 ? 6.252 5.420 -4.908 1.00 91.75 138 ARG A N 1
ATOM 1064 C CA . ARG A 1 138 ? 6.582 6.224 -6.093 1.00 91.75 138 ARG A CA 1
ATOM 1065 C C . ARG A 1 138 ? 8.064 6.137 -6.450 1.00 91.75 138 ARG A C 1
ATOM 1067 O O . ARG A 1 138 ? 8.406 6.039 -7.623 1.00 91.75 138 ARG A O 1
ATOM 1074 N N . LYS A 1 139 ? 8.943 6.180 -5.445 1.00 92.69 139 LYS A N 1
ATOM 1075 C CA . LYS A 1 139 ? 10.394 6.120 -5.652 1.00 92.69 139 LYS A CA 1
ATOM 1076 C C . LYS A 1 139 ? 10.817 4.748 -6.178 1.00 92.69 139 LYS A C 1
ATOM 1078 O O . LYS A 1 139 ? 11.613 4.685 -7.105 1.00 92.69 139 LYS A O 1
ATOM 1083 N N . ILE A 1 140 ? 10.264 3.674 -5.615 1.00 93.56 140 ILE A N 1
ATOM 1084 C CA . ILE A 1 140 ? 10.551 2.293 -6.025 1.00 93.56 140 ILE A CA 1
ATOM 1085 C C . ILE A 1 140 ? 10.110 2.058 -7.476 1.00 93.56 140 ILE A C 1
ATOM 1087 O O . ILE A 1 140 ? 10.926 1.633 -8.291 1.00 93.56 140 ILE A O 1
ATOM 1091 N N . VAL A 1 141 ? 8.871 2.423 -7.826 1.00 92.62 141 VAL A N 1
ATOM 1092 C CA . VAL A 1 141 ? 8.349 2.294 -9.200 1.00 92.62 141 VAL A CA 1
ATOM 1093 C C . VAL A 1 141 ? 9.158 3.144 -10.181 1.00 92.62 141 VAL A C 1
ATOM 1095 O O . VAL A 1 141 ? 9.535 2.669 -11.249 1.00 92.62 141 VAL A O 1
ATOM 1098 N N . GLN A 1 142 ? 9.505 4.381 -9.815 1.00 92.31 142 GLN A N 1
ATOM 1099 C CA . GLN A 1 142 ? 10.347 5.233 -10.655 1.00 92.31 142 GLN A CA 1
ATOM 1100 C C . GLN A 1 142 ? 11.729 4.611 -10.905 1.00 92.31 142 GLN A C 1
ATOM 1102 O O . GLN A 1 142 ? 12.203 4.613 -12.039 1.00 92.31 142 GLN A O 1
ATOM 1107 N N . SER A 1 143 ? 12.385 4.080 -9.869 1.00 91.88 143 SER A N 1
ATOM 1108 C CA . SER A 1 143 ? 13.685 3.416 -10.011 1.00 91.88 143 SER A CA 1
ATOM 1109 C C . SER A 1 143 ? 13.609 2.167 -10.892 1.00 91.88 143 SER A C 1
ATOM 1111 O O . SER A 1 143 ? 14.523 1.942 -11.685 1.00 91.88 143 SER A O 1
ATOM 1113 N N . PHE A 1 144 ? 12.519 1.402 -10.801 1.00 93.31 144 PHE A N 1
ATOM 1114 C CA . PHE A 1 144 ? 12.253 0.272 -11.692 1.00 93.31 144 PHE A CA 1
ATOM 1115 C C . PHE A 1 144 ? 12.104 0.723 -13.154 1.00 93.31 144 PHE A C 1
ATOM 1117 O O . PHE A 1 144 ? 12.810 0.220 -14.023 1.00 93.31 144 PHE A O 1
ATOM 1124 N N . LEU A 1 145 ? 11.281 1.742 -13.429 1.00 92.06 145 LEU A N 1
ATOM 1125 C CA . LEU A 1 145 ? 11.097 2.277 -14.786 1.00 92.06 145 LEU A CA 1
ATOM 1126 C C . LEU A 1 145 ? 12.394 2.828 -15.394 1.00 92.06 145 LEU A C 1
ATOM 1128 O O . LEU A 1 145 ? 12.650 2.646 -16.586 1.00 92.06 145 LEU A O 1
ATOM 1132 N N . ILE A 1 146 ? 13.233 3.483 -14.586 1.00 91.19 146 ILE A N 1
ATOM 1133 C CA . ILE A 1 146 ? 14.557 3.942 -15.026 1.00 91.19 146 ILE A CA 1
ATOM 1134 C C . ILE A 1 146 ? 15.417 2.743 -15.426 1.00 91.19 146 ILE A C 1
ATOM 1136 O O . ILE A 1 146 ? 16.025 2.768 -16.492 1.00 91.19 146 ILE A O 1
ATOM 1140 N N . ARG A 1 147 ? 15.444 1.677 -14.618 1.00 91.38 147 ARG A N 1
ATOM 1141 C CA . ARG A 1 147 ? 16.198 0.460 -14.940 1.00 91.38 147 ARG A CA 1
ATOM 1142 C C . ARG A 1 147 ? 15.707 -0.194 -16.234 1.00 91.38 147 ARG A C 1
ATOM 1144 O O . ARG A 1 147 ? 16.530 -0.529 -17.080 1.00 91.38 147 ARG A O 1
ATOM 1151 N N . GLU A 1 148 ? 14.397 -0.335 -16.420 1.00 91.31 148 GLU A N 1
ATOM 1152 C CA . GLU A 1 148 ? 13.820 -0.883 -17.657 1.00 91.31 148 GLU A CA 1
ATOM 1153 C C . GLU A 1 148 ? 14.178 -0.024 -18.879 1.00 91.31 148 GLU A C 1
ATOM 1155 O O . GLU A 1 148 ? 14.536 -0.546 -19.938 1.00 91.31 148 GLU A O 1
ATOM 1160 N N . SER A 1 149 ? 14.179 1.303 -18.715 1.00 88.38 149 SER A N 1
ATOM 1161 C CA . SER A 1 149 ? 14.615 2.240 -19.758 1.00 88.38 149 SER A CA 1
ATOM 1162 C C . SER A 1 149 ? 16.097 2.063 -20.095 1.00 88.38 149 SER A C 1
ATOM 1164 O O . SER A 1 149 ? 16.475 2.072 -21.264 1.00 88.38 149 SER A O 1
ATOM 1166 N N . GLU A 1 150 ? 16.945 1.870 -19.082 1.00 90.12 150 GLU A N 1
ATOM 1167 C CA . GLU A 1 150 ? 18.377 1.608 -19.240 1.00 90.12 150 GLU A CA 1
ATOM 1168 C C . GLU A 1 150 ? 18.651 0.285 -19.977 1.00 90.12 150 GLU A C 1
ATOM 1170 O O . GLU A 1 150 ? 19.524 0.241 -20.846 1.00 90.12 150 GLU A O 1
ATOM 1175 N N . MET A 1 151 ? 17.896 -0.774 -19.675 1.00 90.25 151 MET A N 1
ATOM 1176 C CA . MET A 1 151 ? 17.994 -2.065 -20.368 1.00 90.25 151 MET A CA 1
ATOM 1177 C C . MET A 1 151 ? 17.545 -1.951 -21.828 1.00 90.25 151 MET A C 1
ATOM 1179 O O . MET A 1 151 ? 18.278 -2.345 -22.735 1.00 90.25 151 MET A O 1
ATOM 1183 N N . THR A 1 152 ? 16.399 -1.313 -22.065 1.00 89.38 152 THR A N 1
ATOM 1184 C CA . THR A 1 152 ? 15.870 -1.067 -23.416 1.00 89.38 152 THR A CA 1
ATOM 1185 C C . THR A 1 152 ? 16.830 -0.205 -24.244 1.00 89.38 152 THR A C 1
ATOM 1187 O O . THR A 1 152 ? 17.029 -0.439 -25.437 1.00 89.38 152 THR A O 1
ATOM 1190 N N . ALA A 1 153 ? 17.492 0.772 -23.615 1.00 85.00 153 ALA A N 1
ATOM 1191 C CA . ALA A 1 153 ? 18.494 1.608 -24.269 1.00 85.00 153 ALA A CA 1
ATOM 1192 C C . ALA A 1 153 ? 19.697 0.803 -24.783 1.00 85.00 153 ALA A C 1
ATOM 1194 O O . ALA A 1 153 ? 20.201 1.096 -25.869 1.00 85.00 153 ALA A O 1
ATOM 1195 N N . LEU A 1 154 ? 20.150 -0.220 -24.048 1.00 88.94 154 LEU A N 1
ATOM 1196 C CA . LEU A 1 154 ? 21.246 -1.087 -24.497 1.00 88.94 154 LEU A CA 1
ATOM 1197 C C . LEU A 1 154 ? 20.875 -1.845 -25.778 1.00 88.94 154 LEU A C 1
ATOM 1199 O O . LEU A 1 154 ? 21.662 -1.868 -26.730 1.00 88.94 154 LEU A O 1
ATOM 1203 N N . GLU A 1 155 ? 19.672 -2.417 -25.827 1.00 89.31 155 GLU A N 1
ATOM 1204 C CA . GLU A 1 155 ? 19.159 -3.125 -27.007 1.00 89.31 155 GLU A CA 1
ATOM 1205 C C . GLU A 1 155 ? 19.006 -2.177 -28.200 1.00 89.31 155 GLU A C 1
ATOM 1207 O O . GLU A 1 155 ? 19.484 -2.456 -29.306 1.00 89.31 155 GLU A O 1
ATOM 1212 N N . TYR A 1 156 ? 18.420 -1.004 -27.955 1.00 87.12 156 TYR A N 1
ATOM 1213 C CA . TYR A 1 156 ? 18.275 0.043 -28.958 1.00 87.12 156 TYR A CA 1
ATOM 1214 C C . TYR A 1 156 ? 19.624 0.445 -29.564 1.00 87.12 156 TYR A C 1
ATOM 1216 O O . TYR A 1 156 ? 19.752 0.511 -30.788 1.00 87.12 156 TYR A O 1
ATOM 1224 N N . ILE A 1 157 ? 20.652 0.678 -28.740 1.00 85.88 157 ILE A N 1
ATOM 1225 C CA . ILE A 1 157 ? 21.986 1.065 -29.219 1.00 85.88 157 ILE A CA 1
ATOM 1226 C C . ILE A 1 157 ? 22.590 -0.033 -30.093 1.00 85.88 157 ILE A C 1
ATOM 1228 O O . ILE A 1 157 ? 23.133 0.275 -31.158 1.00 85.88 157 ILE A O 1
ATOM 1232 N N . ALA A 1 158 ? 22.474 -1.301 -29.689 1.00 86.19 158 ALA A N 1
ATOM 1233 C CA . ALA A 1 158 ? 22.975 -2.423 -30.477 1.00 86.19 158 ALA A CA 1
ATOM 1234 C C . ALA A 1 158 ? 22.314 -2.473 -31.867 1.00 86.19 158 ALA A C 1
ATOM 1236 O O . ALA A 1 158 ? 22.999 -2.573 -32.893 1.00 86.19 158 ALA A O 1
ATOM 1237 N N . HIS A 1 159 ? 20.990 -2.319 -31.926 1.00 84.44 159 HIS A N 1
ATOM 1238 C CA . HIS A 1 159 ? 20.254 -2.268 -33.189 1.00 84.44 159 HIS A CA 1
ATOM 1239 C C . HIS A 1 159 ? 20.619 -1.045 -34.030 1.00 84.44 159 HIS A C 1
ATOM 1241 O O . HIS A 1 159 ? 20.866 -1.162 -35.234 1.00 84.44 159 HIS A O 1
ATOM 1247 N N . ALA A 1 160 ? 20.725 0.126 -33.411 1.00 82.44 160 ALA A N 1
ATOM 1248 C CA . ALA A 1 160 ? 21.058 1.358 -34.104 1.00 82.44 160 ALA A CA 1
ATOM 1249 C C . ALA A 1 160 ? 22.469 1.308 -34.720 1.00 82.44 160 ALA A C 1
ATOM 1251 O O . ALA A 1 160 ? 22.671 1.721 -35.866 1.00 82.44 160 ALA A O 1
ATOM 1252 N N . GLN A 1 161 ? 23.441 0.724 -34.012 1.00 83.12 161 GLN A N 1
ATOM 1253 C CA . GLN A 1 161 ? 24.782 0.470 -34.543 1.00 83.12 161 GLN A CA 1
ATOM 1254 C C . GLN A 1 161 ? 24.752 -0.479 -35.749 1.00 83.12 161 GLN A C 1
ATOM 1256 O O . GLN A 1 161 ? 25.417 -0.210 -36.753 1.00 83.12 161 GLN A O 1
ATOM 1261 N N . ALA A 1 162 ? 23.949 -1.545 -35.702 1.00 83.69 162 ALA A N 1
ATOM 1262 C CA . ALA A 1 162 ? 23.796 -2.463 -36.830 1.00 83.69 162 ALA A CA 1
ATOM 1263 C C . ALA A 1 162 ? 23.204 -1.764 -38.068 1.00 83.69 162 ALA A C 1
ATOM 1265 O O . ALA A 1 162 ? 23.720 -1.920 -39.180 1.00 83.69 162 ALA A O 1
ATOM 1266 N N . ILE A 1 163 ? 22.175 -0.929 -37.884 1.00 82.38 163 ILE A N 1
ATOM 1267 C CA . ILE A 1 163 ? 21.580 -0.132 -38.970 1.00 82.38 163 ILE A CA 1
ATOM 1268 C C . ILE A 1 163 ? 22.618 0.838 -39.548 1.00 82.38 163 ILE A C 1
ATOM 1270 O O . ILE A 1 163 ? 22.753 0.933 -40.771 1.00 82.38 163 ILE A O 1
ATOM 1274 N N . LYS A 1 164 ? 23.406 1.507 -38.696 1.00 81.69 164 LYS A N 1
ATOM 1275 C CA . LYS A 1 164 ? 24.503 2.388 -39.128 1.00 81.69 164 LYS A CA 1
ATOM 1276 C C . LYS A 1 164 ? 25.521 1.645 -39.992 1.00 81.69 164 LYS A C 1
ATOM 1278 O O . LYS A 1 164 ? 25.872 2.131 -41.066 1.00 81.69 164 LYS A O 1
ATOM 1283 N N . MET A 1 165 ? 25.959 0.460 -39.570 1.00 83.75 165 MET A N 1
ATOM 1284 C CA . MET A 1 165 ? 26.914 -0.349 -40.335 1.00 83.75 165 MET A CA 1
ATOM 1285 C C . MET A 1 165 ? 26.347 -0.804 -41.683 1.00 83.75 165 MET A C 1
ATOM 1287 O O . MET A 1 165 ? 27.032 -0.713 -42.704 1.00 83.75 165 MET A O 1
ATOM 1291 N N . ASN A 1 166 ? 25.083 -1.228 -41.718 1.00 84.44 166 ASN A N 1
ATOM 1292 C CA . ASN A 1 166 ? 24.413 -1.606 -42.962 1.00 84.44 166 ASN A CA 1
ATOM 1293 C C . ASN A 1 166 ? 24.254 -0.416 -43.916 1.00 84.44 166 ASN A C 1
ATOM 1295 O O . ASN A 1 166 ? 24.496 -0.555 -45.116 1.00 84.44 166 ASN A O 1
ATOM 1299 N N . ASN A 1 167 ? 23.923 0.768 -43.395 1.00 83.31 167 ASN A N 1
ATOM 1300 C CA . ASN A 1 167 ? 23.861 1.995 -44.184 1.00 83.31 167 ASN A CA 1
ATOM 1301 C C . ASN A 1 167 ? 25.225 2.332 -44.810 1.00 83.31 167 ASN A C 1
ATOM 1303 O O . ASN A 1 167 ? 25.301 2.544 -46.020 1.00 83.31 167 ASN A O 1
ATOM 1307 N N . LEU A 1 168 ? 26.307 2.296 -44.021 1.00 83.25 168 LEU A N 1
ATOM 1308 C CA . LEU A 1 168 ? 27.671 2.514 -44.519 1.00 83.25 168 LEU A CA 1
ATOM 1309 C C . LEU A 1 168 ? 28.051 1.501 -45.606 1.00 83.25 168 LEU A C 1
ATOM 1311 O O . LEU A 1 168 ? 28.624 1.880 -46.629 1.00 83.25 168 LEU A O 1
ATOM 1315 N N . ARG A 1 169 ? 27.685 0.226 -45.428 1.00 87.00 169 ARG A N 1
ATOM 1316 C CA . ARG A 1 169 ? 27.930 -0.826 -46.422 1.00 87.00 169 ARG A CA 1
ATOM 1317 C C . ARG A 1 169 ? 27.183 -0.566 -47.730 1.00 87.00 169 ARG A C 1
ATOM 1319 O O . ARG A 1 169 ? 27.788 -0.673 -48.792 1.00 87.00 169 ARG A O 1
ATOM 1326 N N . LEU A 1 170 ? 25.904 -0.193 -47.671 1.00 86.12 170 LEU A N 1
ATOM 1327 C CA . LEU A 1 170 ? 25.120 0.155 -48.863 1.00 86.12 170 LEU A CA 1
ATOM 1328 C C . LEU A 1 170 ? 25.713 1.360 -49.597 1.00 86.12 170 LEU A C 1
ATOM 1330 O O . LEU A 1 170 ? 25.821 1.338 -50.820 1.00 86.12 170 LEU A O 1
ATOM 1334 N N . ARG A 1 171 ? 26.161 2.381 -48.858 1.00 84.31 171 ARG A N 1
ATOM 1335 C CA . ARG A 1 171 ? 26.841 3.547 -49.438 1.00 84.31 171 ARG A CA 1
ATOM 1336 C C . ARG A 1 171 ? 28.163 3.162 -50.103 1.00 84.31 171 ARG A C 1
ATOM 1338 O O . ARG A 1 171 ? 28.439 3.625 -51.205 1.00 84.31 171 ARG A O 1
ATOM 1345 N N . ALA A 1 172 ? 28.964 2.302 -49.476 1.00 86.31 172 ALA A N 1
ATOM 1346 C CA . ALA A 1 172 ? 30.205 1.811 -50.073 1.00 86.31 172 ALA A CA 1
ATOM 1347 C C . ALA A 1 172 ? 29.938 1.036 -51.374 1.00 86.31 172 ALA A C 1
ATOM 1349 O O . ALA A 1 172 ? 30.610 1.268 -52.377 1.00 86.31 172 ALA A O 1
ATOM 1350 N N . LEU A 1 173 ? 28.921 0.169 -51.382 1.00 88.19 173 LEU A N 1
ATOM 1351 C CA . LEU A 1 173 ? 28.512 -0.573 -52.575 1.00 88.19 173 LEU A CA 1
ATOM 1352 C C . LEU A 1 173 ? 28.011 0.352 -53.689 1.00 88.19 173 LEU A C 1
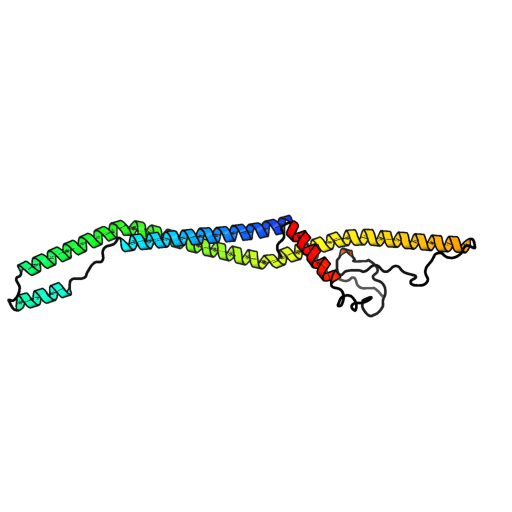ATOM 1354 O O . LEU A 1 173 ? 28.417 0.179 -54.832 1.00 88.19 173 LEU A O 1
ATOM 1358 N N . ASP A 1 174 ? 27.201 1.362 -53.369 1.00 88.88 174 ASP A N 1
ATOM 1359 C CA . ASP A 1 174 ? 26.762 2.385 -54.327 1.00 88.88 174 ASP A CA 1
ATOM 1360 C C . ASP A 1 174 ? 27.953 3.089 -54.996 1.00 88.88 174 ASP A C 1
ATOM 1362 O O . ASP A 1 174 ? 28.014 3.195 -56.221 1.00 88.88 174 ASP A O 1
ATOM 1366 N N . LYS A 1 175 ? 28.961 3.491 -54.209 1.00 87.38 175 LYS A N 1
ATOM 1367 C CA . LYS A 1 175 ? 30.189 4.095 -54.749 1.00 87.38 175 LYS A CA 1
ATOM 1368 C C . LYS A 1 175 ? 30.954 3.141 -55.663 1.00 87.38 175 LYS A C 1
ATOM 1370 O O . LYS A 1 175 ? 31.441 3.578 -56.704 1.00 87.38 175 LYS A O 1
ATOM 1375 N N . LEU A 1 176 ? 31.037 1.859 -55.308 1.00 91.38 176 LEU A N 1
ATOM 1376 C CA . LEU A 1 176 ? 31.670 0.847 -56.155 1.00 91.38 176 LEU A CA 1
ATOM 1377 C C . LEU A 1 176 ? 30.896 0.634 -57.463 1.00 91.38 176 LEU A C 1
ATOM 1379 O O . LEU A 1 176 ? 31.520 0.571 -58.517 1.00 91.38 176 LEU A O 1
ATOM 1383 N N . ILE A 1 177 ? 29.560 0.588 -57.425 1.00 90.94 177 ILE A N 1
ATOM 1384 C CA . ILE A 1 177 ? 28.709 0.469 -58.623 1.00 90.94 177 ILE A CA 1
ATOM 1385 C C . ILE A 1 177 ? 28.952 1.647 -59.573 1.00 90.94 177 ILE A C 1
ATOM 1387 O O . ILE A 1 177 ? 29.189 1.439 -60.763 1.00 90.94 177 ILE A O 1
ATOM 1391 N N . VAL A 1 178 ? 28.945 2.875 -59.047 1.00 91.81 178 VAL A N 1
ATOM 1392 C CA . VAL A 1 178 ? 29.195 4.090 -59.839 1.00 91.81 178 VAL A CA 1
ATOM 1393 C C . VAL A 1 178 ? 30.603 4.087 -60.438 1.00 91.81 178 VAL A C 1
ATOM 1395 O O . VAL A 1 178 ? 30.772 4.422 -61.608 1.00 91.81 178 VAL A O 1
ATOM 1398 N N . ALA A 1 179 ? 31.615 3.660 -59.676 1.00 91.56 179 ALA A N 1
ATOM 1399 C CA . ALA A 1 179 ? 32.995 3.575 -60.161 1.00 91.56 179 ALA A CA 1
ATOM 1400 C C . ALA A 1 179 ? 33.172 2.578 -61.323 1.00 91.56 179 ALA A C 1
ATOM 1402 O O . ALA A 1 179 ? 34.074 2.748 -62.137 1.00 91.56 179 ALA A O 1
ATOM 1403 N N . GLN A 1 180 ? 32.302 1.570 -61.426 1.00 95.62 180 GLN A N 1
ATOM 1404 C CA . GLN A 1 180 ? 32.272 0.610 -62.537 1.00 95.62 180 GLN A CA 1
ATOM 1405 C C . GLN A 1 180 ? 31.408 1.081 -63.726 1.00 95.62 180 GLN A C 1
ATOM 1407 O O . GLN A 1 180 ? 31.116 0.298 -64.627 1.00 95.62 180 GLN A O 1
ATOM 1412 N N . GLY A 1 181 ? 30.968 2.344 -63.739 1.00 94.75 181 GLY A N 1
ATOM 1413 C CA . GLY A 1 181 ? 30.113 2.905 -64.792 1.00 94.75 181 GLY A CA 1
ATOM 1414 C C . GLY A 1 181 ? 28.622 2.587 -64.636 1.00 94.75 181 GLY A C 1
ATOM 1415 O O . GLY A 1 181 ? 27.834 2.889 -65.532 1.00 94.75 181 GLY A O 1
ATOM 1416 N N . GLY A 1 182 ? 28.217 1.987 -63.513 1.00 94.12 182 GLY A N 1
ATOM 1417 C CA . GLY A 1 182 ? 26.815 1.742 -63.183 1.00 94.12 182 GLY A CA 1
ATOM 1418 C C . GLY A 1 182 ? 26.076 3.002 -62.717 1.00 94.12 182 GLY A C 1
ATOM 1419 O O . GLY A 1 182 ? 26.673 4.018 -62.358 1.00 94.12 182 GLY A O 1
ATOM 1420 N N . ARG A 1 183 ? 24.739 2.935 -62.686 1.00 92.62 183 ARG A N 1
ATOM 1421 C CA . ARG A 1 183 ? 23.894 3.998 -62.116 1.00 92.62 183 ARG A CA 1
ATOM 1422 C C . ARG A 1 183 ? 23.882 3.900 -60.588 1.00 92.62 183 ARG A C 1
ATOM 1424 O O . ARG A 1 183 ? 23.766 2.803 -60.050 1.00 92.62 183 ARG A O 1
ATOM 1431 N N . SER A 1 184 ? 23.942 5.046 -59.906 1.00 88.75 184 SER A N 1
ATOM 1432 C CA . SER A 1 184 ? 23.801 5.106 -58.446 1.00 88.75 184 SER A CA 1
ATOM 1433 C C . SER A 1 184 ? 22.458 4.527 -57.984 1.00 88.75 184 SER A C 1
ATOM 1435 O O . SER A 1 184 ? 21.415 4.784 -58.591 1.00 88.75 184 SER A O 1
ATOM 1437 N N . ILE A 1 185 ? 22.509 3.760 -56.897 1.00 86.19 185 ILE A N 1
ATOM 1438 C CA . ILE A 1 185 ? 21.378 3.185 -56.158 1.00 86.19 185 ILE A CA 1
ATOM 1439 C C . ILE A 1 185 ? 21.023 4.009 -54.907 1.00 86.19 185 ILE A C 1
ATOM 1441 O O . ILE A 1 185 ? 20.106 3.656 -54.168 1.00 86.19 185 ILE A O 1
ATOM 1445 N N . GLY A 1 186 ? 21.763 5.086 -54.631 1.00 71.44 186 GLY A N 1
ATOM 1446 C CA . GLY A 1 186 ? 21.530 5.970 -53.492 1.00 71.44 186 GLY A CA 1
ATOM 1447 C C . GLY A 1 186 ? 20.375 6.958 -53.710 1.00 71.44 186 GLY A C 1
ATOM 1448 O O . GLY A 1 186 ? 20.157 7.448 -54.814 1.00 71.44 186 GLY A O 1
ATOM 1449 N N . SER A 1 187 ? 19.663 7.298 -52.629 1.00 60.31 187 SER A N 1
ATOM 1450 C CA . SER A 1 187 ? 18.719 8.430 -52.589 1.00 60.31 187 SER A CA 1
ATOM 1451 C C . SER A 1 187 ? 19.424 9.740 -52.190 1.00 60.31 187 SER A C 1
ATOM 1453 O O . SER A 1 187 ? 20.411 9.721 -51.445 1.00 60.31 187 SER A O 1
ATOM 1455 N N . TYR A 1 188 ? 18.887 10.864 -52.677 1.00 50.69 188 TYR A N 1
ATOM 1456 C CA . TYR A 1 188 ? 19.446 12.224 -52.639 1.00 50.69 188 TYR A CA 1
ATOM 1457 C C . TYR A 1 188 ? 19.363 12.956 -51.287 1.00 50.69 188 TYR A C 1
ATOM 1459 O O . TYR A 1 188 ? 19.868 14.069 -51.192 1.00 50.69 188 TYR A O 1
ATOM 1467 N N . SER A 1 189 ? 18.724 12.409 -50.247 1.00 53.75 189 SER A N 1
ATOM 1468 C CA . SER A 1 189 ? 18.182 13.281 -49.190 1.00 53.75 189 SER A CA 1
ATOM 1469 C C . SER A 1 189 ? 18.773 13.176 -47.784 1.00 53.75 189 SER A C 1
ATOM 1471 O O . SER A 1 189 ? 18.165 13.745 -46.893 1.00 53.75 189 SER A O 1
ATOM 1473 N N . ASN A 1 190 ? 19.902 12.501 -47.541 1.00 55.41 190 ASN A N 1
ATOM 1474 C CA . ASN A 1 190 ? 20.739 12.732 -46.346 1.00 55.41 190 ASN A CA 1
ATOM 1475 C C . ASN A 1 190 ? 21.994 11.849 -46.387 1.00 55.41 190 ASN A C 1
ATOM 1477 O O . ASN A 1 190 ? 21.912 10.617 -46.415 1.00 55.41 190 ASN A O 1
ATOM 1481 N N . ASP A 1 191 ? 23.169 12.473 -46.339 1.00 57.03 191 ASP A N 1
ATOM 1482 C CA . ASP A 1 191 ? 24.462 11.774 -46.331 1.00 57.03 191 ASP A CA 1
ATOM 1483 C C . ASP A 1 191 ? 24.761 11.070 -44.998 1.00 57.03 191 ASP A C 1
ATOM 1485 O O . ASP A 1 191 ? 25.744 10.338 -44.883 1.00 57.03 191 ASP A O 1
ATOM 1489 N N . ARG A 1 192 ? 23.920 11.273 -43.977 1.00 63.25 192 ARG A N 1
ATOM 1490 C CA . ARG A 1 192 ? 24.118 10.747 -42.625 1.00 63.25 192 ARG A CA 1
ATOM 1491 C C . ARG A 1 192 ? 22.836 10.107 -42.103 1.00 63.25 192 ARG A C 1
ATOM 1493 O O . ARG A 1 192 ? 21.772 10.719 -42.136 1.00 63.25 192 ARG A O 1
ATOM 1500 N N . LEU A 1 193 ? 22.954 8.871 -41.616 1.00 72.06 193 LEU A N 1
ATOM 1501 C CA . LEU A 1 193 ? 21.929 8.243 -40.789 1.00 72.06 193 LEU A CA 1
ATOM 1502 C C . LEU A 1 193 ? 21.993 8.869 -39.392 1.00 72.06 193 LEU A C 1
ATOM 1504 O O . LEU A 1 193 ? 23.020 8.764 -38.720 1.00 72.06 193 LEU A O 1
ATOM 1508 N N . TYR A 1 194 ? 20.899 9.496 -38.970 1.00 71.69 194 TYR A N 1
ATOM 1509 C CA . TYR A 1 194 ? 20.758 10.050 -37.628 1.00 71.69 194 TYR A CA 1
ATOM 1510 C C . TYR A 1 194 ? 20.062 9.043 -36.717 1.00 71.69 194 TYR A C 1
ATOM 1512 O O . TYR A 1 194 ? 19.009 8.514 -37.060 1.00 71.69 194 TYR A O 1
ATOM 1520 N N . ILE A 1 195 ? 20.670 8.784 -35.562 1.00 73.38 195 ILE A N 1
ATOM 1521 C CA . ILE A 1 195 ? 20.132 7.909 -34.521 1.00 73.38 195 ILE A CA 1
ATOM 1522 C C . ILE A 1 195 ? 19.790 8.805 -33.327 1.00 73.38 195 ILE A C 1
ATOM 1524 O O . ILE A 1 195 ? 20.700 9.460 -32.812 1.00 73.38 195 ILE A O 1
ATOM 1528 N N . PRO A 1 196 ? 18.516 8.868 -32.903 1.00 75.56 196 PRO A N 1
ATOM 1529 C CA . PRO A 1 196 ? 18.124 9.577 -31.692 1.00 75.56 196 PRO A CA 1
ATOM 1530 C C . PRO A 1 196 ? 18.915 9.116 -30.468 1.00 75.56 196 PRO A C 1
ATOM 1532 O O . PRO A 1 196 ? 19.154 7.918 -30.288 1.00 75.56 196 PRO A O 1
ATOM 1535 N N . VAL A 1 197 ? 19.291 10.084 -29.636 1.00 77.25 197 VAL A N 1
ATOM 1536 C CA . VAL A 1 197 ? 19.977 9.890 -28.358 1.00 77.25 197 VAL A CA 1
ATOM 1537 C C . VAL A 1 197 ? 19.040 10.338 -27.240 1.00 77.25 197 VAL A C 1
ATOM 1539 O O . VAL A 1 197 ? 18.410 11.390 -27.350 1.00 77.25 197 VAL A O 1
ATOM 1542 N N . PHE A 1 198 ? 18.962 9.552 -26.168 1.00 79.88 198 PHE A N 1
ATOM 1543 C CA . PHE A 1 198 ? 18.170 9.862 -24.978 1.00 79.88 198 PHE A CA 1
ATOM 1544 C C . PHE A 1 198 ? 19.080 10.304 -23.830 1.00 79.88 198 PHE A C 1
ATOM 1546 O O . PHE A 1 198 ? 20.272 10.001 -23.825 1.00 79.88 198 PHE A O 1
ATOM 1553 N N . SER A 1 199 ? 18.519 10.996 -22.834 1.00 81.00 199 SER A N 1
ATOM 1554 C CA . SER A 1 199 ? 19.248 11.423 -21.628 1.00 81.00 199 SER A CA 1
ATOM 1555 C C . SER A 1 199 ? 19.455 10.252 -20.655 1.00 81.00 199 SER A C 1
ATOM 1557 O O . SER A 1 199 ? 19.022 10.310 -19.505 1.00 81.00 199 SER A O 1
ATOM 1559 N N . LEU A 1 200 ? 20.083 9.175 -21.132 1.00 81.81 200 LEU A N 1
ATOM 1560 C CA . LEU A 1 200 ? 20.410 7.977 -20.363 1.00 81.81 200 LEU A CA 1
ATOM 1561 C C . LEU A 1 200 ? 21.918 7.691 -20.459 1.00 81.81 200 LEU A C 1
ATOM 1563 O O . LEU A 1 200 ? 22.491 7.893 -21.532 1.00 81.81 200 LEU A O 1
ATOM 1567 N N . PRO A 1 201 ? 22.556 7.162 -19.396 1.00 82.88 201 PRO A N 1
ATOM 1568 C CA . PRO A 1 201 ? 24.004 6.919 -19.375 1.00 82.88 201 PRO A CA 1
ATOM 1569 C C . PRO A 1 201 ? 24.507 6.009 -20.501 1.00 82.88 201 PRO A C 1
ATOM 1571 O O . PRO A 1 201 ? 25.652 6.099 -20.928 1.00 82.88 201 PRO A O 1
ATOM 1574 N N . GLN A 1 202 ? 23.650 5.123 -21.013 1.00 85.56 202 GLN A N 1
ATOM 1575 C CA . GLN A 1 202 ? 23.971 4.218 -22.117 1.00 85.56 202 GLN A CA 1
ATOM 1576 C C . GLN A 1 202 ? 24.364 4.974 -23.393 1.00 85.56 202 GLN A C 1
ATOM 1578 O O . GLN A 1 202 ? 25.084 4.429 -24.226 1.00 85.56 202 GLN A O 1
ATOM 1583 N N . PHE A 1 203 ? 23.913 6.219 -23.547 1.00 81.25 203 PHE A N 1
ATOM 1584 C CA . PHE A 1 203 ? 24.233 7.049 -24.701 1.00 81.25 203 PHE A CA 1
ATOM 1585 C C . PHE A 1 203 ? 25.472 7.931 -24.508 1.00 81.25 203 PHE A C 1
ATOM 1587 O O . PHE A 1 203 ? 25.864 8.626 -25.450 1.00 81.25 203 PHE A O 1
ATOM 1594 N N . ASP A 1 204 ? 26.110 7.902 -23.335 1.00 80.81 204 ASP A N 1
ATOM 1595 C CA . ASP A 1 204 ? 27.308 8.694 -23.069 1.00 80.81 204 ASP A CA 1
ATOM 1596 C C . ASP A 1 204 ? 28.427 8.330 -24.060 1.00 80.81 204 ASP A C 1
ATOM 1598 O O . ASP A 1 204 ? 28.762 7.165 -24.279 1.00 80.81 204 ASP A O 1
ATOM 1602 N N . GLY A 1 205 ? 29.011 9.346 -24.700 1.00 73.69 205 GLY A N 1
ATOM 1603 C CA . GLY A 1 205 ? 30.067 9.166 -25.701 1.00 73.69 205 GLY A CA 1
ATOM 1604 C C . GLY A 1 205 ? 29.581 8.769 -27.101 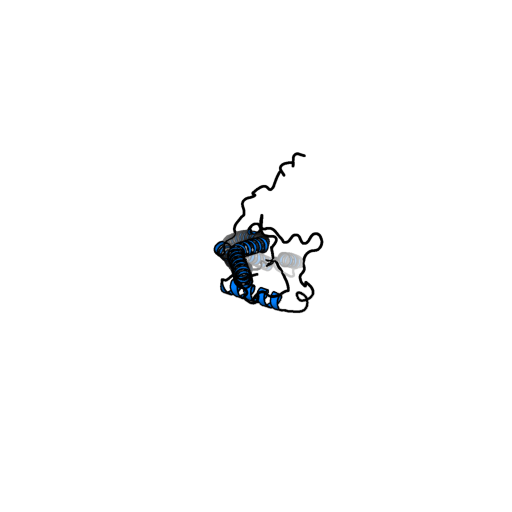1.00 73.69 205 GLY A C 1
ATOM 1605 O O . GLY A 1 205 ? 30.392 8.729 -28.031 1.00 73.69 205 GLY A O 1
ATOM 1606 N N . LEU A 1 206 ? 28.278 8.539 -27.306 1.00 71.25 206 LEU A N 1
ATOM 1607 C CA . LEU A 1 206 ? 27.719 8.498 -28.654 1.00 71.25 206 LEU A CA 1
ATOM 1608 C C . LEU A 1 206 ? 27.662 9.926 -29.194 1.00 71.25 206 LEU A C 1
ATOM 1610 O O . LEU A 1 206 ? 27.102 10.821 -28.567 1.00 71.25 206 LEU A O 1
ATOM 1614 N N . ALA A 1 207 ? 28.258 10.144 -30.368 1.00 62.12 207 ALA A N 1
ATOM 1615 C CA . ALA A 1 207 ? 28.173 11.426 -31.051 1.00 62.12 207 ALA A CA 1
ATOM 1616 C C . ALA A 1 207 ? 26.700 11.714 -31.377 1.00 62.12 207 ALA A C 1
ATOM 1618 O O . ALA A 1 207 ? 26.166 11.208 -32.369 1.00 62.12 207 ALA A O 1
ATOM 1619 N N . ALA A 1 208 ? 26.047 12.516 -30.533 1.00 55.91 208 ALA A N 1
ATOM 1620 C CA . ALA A 1 208 ? 24.825 13.196 -30.911 1.00 55.91 208 ALA A CA 1
ATOM 1621 C C . ALA A 1 208 ? 25.141 14.004 -32.176 1.00 55.91 208 ALA A C 1
ATOM 1623 O O . ALA A 1 208 ? 26.255 14.528 -32.300 1.00 55.91 208 ALA A O 1
ATOM 1624 N N . PRO A 1 209 ? 24.231 14.070 -33.156 1.00 52.22 209 PRO A N 1
ATOM 1625 C CA . PRO A 1 209 ? 24.496 14.874 -34.332 1.00 52.22 209 PRO A CA 1
ATOM 1626 C C . PRO A 1 209 ? 24.877 16.292 -33.907 1.00 52.22 209 PRO A C 1
ATOM 1628 O O . PRO A 1 209 ? 24.183 16.889 -33.085 1.00 52.22 209 PRO A O 1
ATOM 1631 N N . GLU A 1 210 ? 25.983 16.809 -34.456 1.00 43.72 210 GLU A N 1
ATOM 1632 C CA . GLU A 1 210 ? 26.363 18.223 -34.390 1.00 43.72 210 GLU A CA 1
ATOM 1633 C C . GLU A 1 210 ? 25.309 19.052 -35.138 1.00 43.72 210 GLU A C 1
ATOM 1635 O O . GLU A 1 210 ? 25.555 19.622 -36.198 1.00 43.72 210 GLU A O 1
ATOM 1640 N N . VAL A 1 211 ? 24.088 19.097 -34.619 1.00 46.25 211 VAL A N 1
ATOM 1641 C CA . VAL A 1 211 ? 23.174 20.183 -34.917 1.00 46.25 211 VAL A CA 1
ATOM 1642 C C . VAL A 1 211 ? 23.519 21.243 -33.888 1.00 46.25 211 VAL A C 1
ATOM 1644 O O . VAL A 1 211 ? 23.031 21.257 -32.760 1.00 46.25 211 VAL A O 1
ATOM 1647 N N . ALA A 1 212 ? 24.509 22.053 -34.252 1.00 35.38 212 ALA A N 1
ATOM 1648 C CA . ALA A 1 212 ? 24.882 23.240 -33.515 1.00 35.38 212 ALA A CA 1
ATOM 1649 C C . ALA A 1 212 ? 23.642 24.135 -33.375 1.00 35.38 212 ALA A C 1
ATOM 1651 O O . ALA A 1 212 ? 23.209 24.757 -34.340 1.00 35.38 212 ALA A O 1
ATOM 1652 N N . GLY A 1 213 ? 23.084 24.189 -32.166 1.00 35.72 213 GLY A N 1
ATOM 1653 C CA . GLY A 1 213 ? 21.965 25.061 -31.824 1.00 35.72 213 GLY A CA 1
ATOM 1654 C C . GLY A 1 213 ? 20.606 24.511 -32.263 1.00 35.72 213 GLY A C 1
ATOM 1655 O O . GLY A 1 213 ? 20.372 24.244 -33.432 1.00 35.72 213 GLY A O 1
ATOM 1656 N N . MET A 1 214 ? 19.688 24.440 -31.300 1.00 32.19 214 MET A N 1
ATOM 1657 C CA . MET A 1 214 ? 18.346 23.853 -31.380 1.00 32.19 214 MET A CA 1
ATOM 1658 C C . MET A 1 214 ? 18.339 22.328 -31.368 1.00 32.19 214 MET A C 1
ATOM 1660 O O . MET A 1 214 ? 18.877 21.661 -32.246 1.00 32.19 214 MET A O 1
ATOM 1664 N N . GLY A 1 215 ? 17.651 21.778 -30.365 1.00 38.03 215 GLY A N 1
ATOM 1665 C CA . GLY A 1 215 ? 17.186 20.407 -30.440 1.00 38.03 215 GLY A CA 1
ATOM 1666 C C . GLY A 1 215 ? 16.497 20.189 -31.783 1.00 38.03 215 GLY A C 1
ATOM 1667 O O . GLY A 1 215 ? 15.535 20.872 -32.110 1.00 38.03 215 GLY A O 1
ATOM 1668 N N . CYS A 1 216 ? 16.992 19.250 -32.574 1.00 35.28 216 CYS A N 1
ATOM 1669 C CA . CYS A 1 216 ? 16.103 18.500 -33.441 1.00 35.28 216 CYS A CA 1
ATOM 1670 C C . CYS A 1 216 ? 15.407 17.501 -32.498 1.00 35.28 216 CYS A C 1
ATOM 1672 O O . CYS A 1 216 ? 16.084 16.619 -31.991 1.00 35.28 216 CYS A O 1
ATOM 1674 N N . PHE A 1 217 ? 14.119 17.546 -32.145 1.00 40.00 217 PHE A N 1
ATOM 1675 C CA . PHE A 1 217 ? 12.936 18.128 -32.788 1.00 40.00 217 PHE A CA 1
ATOM 1676 C C . PHE A 1 217 ? 12.986 18.102 -34.312 1.00 40.00 217 PHE A C 1
ATOM 1678 O O . PHE A 1 217 ? 12.625 19.066 -34.982 1.00 40.00 217 PHE A O 1
ATOM 1685 N N . TYR A 1 218 ? 13.364 16.958 -34.885 1.00 37.53 218 TYR A N 1
ATOM 1686 C CA . TYR A 1 218 ? 12.676 16.565 -36.109 1.00 37.53 218 TYR A CA 1
ATOM 1687 C C . TYR A 1 218 ? 11.236 16.213 -35.692 1.00 37.53 218 TYR A C 1
ATOM 1689 O O . TYR A 1 218 ? 10.941 15.113 -35.251 1.00 37.53 218 TYR A O 1
ATOM 1697 N N . SER A 1 219 ? 10.417 17.271 -35.712 1.00 40.81 219 SER A N 1
ATOM 1698 C CA . SER A 1 219 ? 8.980 17.387 -35.448 1.00 40.81 219 SER A CA 1
ATOM 1699 C C . SER A 1 219 ? 8.419 16.969 -34.077 1.00 40.81 219 SER A C 1
ATOM 1701 O O . SER A 1 219 ? 7.534 16.123 -34.015 1.00 40.81 219 SER A O 1
ATOM 1703 N N . ALA A 1 220 ? 8.674 17.794 -33.054 1.00 38.72 220 ALA A N 1
ATOM 1704 C CA . ALA A 1 220 ? 7.700 18.020 -31.964 1.00 38.72 220 ALA A CA 1
ATOM 1705 C C . ALA A 1 220 ? 6.320 18.523 -32.448 1.00 38.72 220 ALA A C 1
ATOM 1707 O O . ALA A 1 220 ? 5.408 18.731 -31.654 1.00 38.72 220 ALA A O 1
ATOM 1708 N N . HIS A 1 221 ? 6.143 18.726 -33.756 1.00 40.16 221 HIS A N 1
ATOM 1709 C CA . HIS A 1 221 ? 4.860 19.075 -34.345 1.00 40.16 221 HIS A CA 1
ATOM 1710 C C . HIS A 1 221 ? 3.983 17.863 -34.707 1.00 40.16 221 HIS A C 1
ATOM 1712 O O . HIS A 1 221 ? 2.804 18.071 -34.971 1.00 40.16 221 HIS A O 1
ATOM 1718 N N . TRP A 1 222 ? 4.518 16.631 -34.694 1.00 46.19 222 TRP A N 1
ATOM 1719 C CA . TRP A 1 222 ? 3.731 15.387 -34.800 1.00 46.19 222 TRP A CA 1
ATOM 1720 C C . TRP A 1 222 ? 3.493 14.729 -33.430 1.00 46.19 222 TRP A C 1
ATOM 1722 O O . TRP A 1 222 ? 2.458 14.094 -33.240 1.00 46.19 222 TRP A O 1
ATOM 1732 N N . ASP A 1 223 ? 4.383 14.959 -32.459 1.00 48.81 223 ASP A N 1
ATOM 1733 C CA . ASP A 1 223 ? 4.289 14.438 -31.083 1.00 48.81 223 ASP A CA 1
ATOM 1734 C C . ASP A 1 223 ? 3.063 14.960 -30.310 1.00 48.81 223 ASP A C 1
ATOM 1736 O O . ASP A 1 223 ? 2.563 14.301 -29.405 1.00 48.81 223 ASP A O 1
ATOM 1740 N N . LEU A 1 224 ? 2.550 16.136 -30.686 1.00 47.00 224 LEU A N 1
ATOM 1741 C CA . LEU A 1 224 ? 1.326 16.729 -30.129 1.00 47.00 224 LEU A CA 1
ATOM 1742 C C . LEU A 1 224 ? 0.046 16.332 -30.886 1.00 47.00 224 LEU A C 1
ATOM 1744 O O . LEU A 1 224 ? -1.047 16.667 -30.436 1.00 47.00 224 LEU A O 1
ATOM 1748 N N . VAL A 1 225 ? 0.164 15.676 -32.046 1.00 51.69 225 VAL A N 1
ATOM 1749 C CA . VAL A 1 225 ? -0.960 15.445 -32.977 1.00 51.69 225 VAL A CA 1
ATOM 1750 C C . VAL A 1 225 ? -1.289 13.957 -33.130 1.00 51.69 225 VAL A C 1
ATOM 1752 O O . VAL A 1 225 ? -2.420 13.621 -33.468 1.00 51.69 225 VAL A O 1
ATOM 1755 N N . ASN A 1 226 ? -0.350 13.059 -32.818 1.00 54.78 226 ASN A N 1
ATOM 1756 C CA . ASN A 1 226 ? -0.563 11.617 -32.884 1.00 54.78 226 ASN A CA 1
ATOM 1757 C C . ASN A 1 226 ? -0.504 10.970 -31.497 1.00 54.78 226 ASN A C 1
ATOM 1759 O O . ASN A 1 226 ? 0.543 10.946 -30.856 1.00 54.78 226 ASN A O 1
ATOM 1763 N N . ASN A 1 227 ? -1.615 10.343 -31.101 1.00 65.19 227 ASN A N 1
ATOM 1764 C CA . ASN A 1 227 ? -1.764 9.532 -29.886 1.00 65.19 227 ASN A CA 1
ATOM 1765 C C . ASN A 1 227 ? -0.776 8.359 -29.767 1.00 65.19 227 ASN A C 1
ATOM 1767 O O . ASN A 1 227 ? -0.756 7.712 -28.731 1.00 65.19 227 ASN A O 1
ATOM 1771 N N . VAL A 1 228 ? 0.063 8.088 -30.769 1.00 69.88 228 VAL A N 1
ATOM 1772 C CA . VAL A 1 228 ? 0.940 6.910 -30.824 1.00 69.88 228 VAL A CA 1
ATOM 1773 C C . VAL A 1 228 ? 1.818 6.777 -29.575 1.00 69.88 228 VAL A C 1
ATOM 1775 O O . VAL A 1 228 ? 1.914 5.692 -29.021 1.00 69.88 228 VAL A O 1
ATOM 1778 N N . PHE A 1 229 ? 2.422 7.852 -29.059 1.00 71.56 229 PHE A N 1
ATOM 1779 C CA . PHE A 1 229 ? 3.238 7.741 -27.838 1.00 71.56 229 PHE A CA 1
ATOM 1780 C C . PHE A 1 229 ? 2.413 7.488 -26.575 1.00 71.56 229 PHE A C 1
ATOM 1782 O O . PHE A 1 229 ? 2.887 6.797 -25.679 1.00 71.56 229 PHE A O 1
ATOM 1789 N N . LEU A 1 230 ? 1.190 8.020 -26.506 1.00 76.25 230 LEU A N 1
ATOM 1790 C CA . LEU A 1 230 ? 0.264 7.724 -25.412 1.00 76.25 230 LEU A CA 1
ATOM 1791 C C . LEU A 1 230 ? -0.224 6.274 -25.499 1.00 76.25 230 LEU A C 1
ATOM 1793 O O . LEU A 1 230 ? -0.256 5.588 -24.488 1.00 76.25 230 LEU A O 1
ATOM 1797 N N . GLU A 1 231 ? -0.518 5.784 -26.703 1.00 81.19 231 GLU A N 1
ATOM 1798 C CA . GLU A 1 231 ? -0.869 4.384 -26.962 1.00 81.19 231 GLU A CA 1
ATOM 1799 C C . GLU A 1 231 ? 0.278 3.441 -26.573 1.00 81.19 231 GLU A C 1
ATOM 1801 O O . GLU A 1 231 ? 0.043 2.441 -25.904 1.00 81.19 231 GLU A O 1
ATOM 1806 N N . PHE A 1 232 ? 1.527 3.774 -26.917 1.00 80.38 232 PHE A N 1
ATOM 1807 C CA . PHE A 1 232 ? 2.695 2.992 -26.498 1.00 80.38 232 PHE A CA 1
ATOM 1808 C C . PHE A 1 232 ? 2.970 3.091 -24.991 1.00 80.38 232 PHE A C 1
ATOM 1810 O O . PHE A 1 232 ? 3.424 2.117 -24.396 1.00 80.38 232 PHE A O 1
ATOM 1817 N N . ALA A 1 233 ? 2.689 4.234 -24.358 1.00 82.81 233 ALA A N 1
ATOM 1818 C CA . ALA A 1 233 ? 2.792 4.369 -22.908 1.00 82.81 233 ALA A CA 1
ATOM 1819 C C . ALA A 1 233 ? 1.751 3.499 -22.186 1.00 82.81 233 ALA A C 1
ATOM 1821 O O . ALA A 1 233 ? 2.103 2.814 -21.228 1.00 82.81 233 ALA A O 1
ATOM 1822 N N . GLU A 1 234 ? 0.502 3.481 -22.662 1.00 85.25 234 GLU A N 1
ATOM 1823 C CA . GLU A 1 234 ? -0.526 2.574 -22.141 1.00 85.25 234 GLU A CA 1
ATOM 1824 C C . GLU A 1 234 ? -0.172 1.109 -22.425 1.00 85.25 234 GLU A C 1
ATOM 1826 O O . GLU A 1 234 ? -0.312 0.284 -21.535 1.00 85.25 234 GLU A O 1
ATOM 1831 N N . TYR A 1 235 ? 0.388 0.779 -23.592 1.00 89.06 235 TYR A N 1
ATOM 1832 C CA . TYR A 1 235 ? 0.875 -0.576 -23.876 1.00 89.06 235 TYR A CA 1
ATOM 1833 C C . TYR A 1 235 ? 1.974 -1.028 -22.898 1.00 89.06 235 TYR A C 1
ATOM 1835 O O . TYR A 1 235 ? 1.916 -2.137 -22.369 1.00 89.06 235 TYR A O 1
ATOM 1843 N N . GLU A 1 236 ? 2.980 -0.188 -22.629 1.00 90.75 236 GLU A N 1
ATOM 1844 C CA . GLU A 1 236 ? 4.026 -0.525 -21.653 1.00 90.75 236 GLU A CA 1
ATOM 1845 C C . GLU A 1 236 ? 3.454 -0.642 -20.240 1.00 90.75 236 GLU A C 1
ATOM 1847 O O . GLU A 1 236 ? 3.829 -1.539 -19.485 1.00 90.75 236 GLU A O 1
ATOM 1852 N N . LYS A 1 237 ? 2.498 0.219 -19.889 1.00 89.94 237 LYS A N 1
ATOM 1853 C CA . LYS A 1 237 ? 1.775 0.121 -18.625 1.00 89.94 237 LYS A CA 1
ATOM 1854 C C . LYS A 1 237 ? 1.008 -1.198 -18.521 1.00 89.94 237 LYS A C 1
ATOM 1856 O O . LYS A 1 237 ? 1.198 -1.901 -17.536 1.00 89.94 237 LYS A O 1
ATOM 1861 N N . GLU A 1 238 ? 0.235 -1.584 -19.535 1.00 91.38 238 GLU A N 1
ATOM 1862 C CA . GLU A 1 238 ? -0.468 -2.873 -19.602 1.00 91.38 238 GLU A CA 1
ATOM 1863 C C . GLU A 1 238 ? 0.507 -4.056 -19.507 1.00 91.38 238 GLU A C 1
ATOM 1865 O O . GLU A 1 238 ? 0.240 -5.032 -18.803 1.00 91.38 238 GLU A O 1
ATOM 1870 N N . ARG A 1 239 ? 1.674 -3.967 -20.164 1.00 92.62 239 ARG A N 1
ATOM 1871 C CA . ARG A 1 239 ? 2.740 -4.975 -20.063 1.00 92.62 239 ARG A CA 1
ATOM 1872 C C . ARG A 1 239 ? 3.205 -5.138 -18.618 1.00 92.62 239 ARG A C 1
ATOM 1874 O O . ARG A 1 239 ? 3.308 -6.265 -18.138 1.00 92.62 239 ARG A O 1
ATOM 1881 N N . PHE A 1 240 ? 3.485 -4.037 -17.927 1.00 91.75 240 PHE A N 1
ATOM 1882 C CA . PHE A 1 240 ? 3.939 -4.059 -16.537 1.00 91.75 240 PHE A CA 1
ATOM 1883 C C . PHE A 1 240 ? 2.831 -4.470 -15.556 1.00 91.75 240 PHE A C 1
ATOM 1885 O O . PHE A 1 240 ? 3.099 -5.236 -14.631 1.00 91.75 240 PHE A O 1
ATOM 1892 N N . GLU A 1 241 ? 1.588 -4.051 -15.784 1.00 91.62 241 GLU A N 1
ATOM 1893 C CA . GLU A 1 241 ? 0.419 -4.514 -15.027 1.00 91.62 241 GLU A CA 1
ATOM 1894 C C . GLU A 1 241 ? 0.212 -6.027 -15.196 1.00 91.62 241 GLU A C 1
ATOM 1896 O O . GLU A 1 241 ? -0.053 -6.728 -14.219 1.00 91.62 241 GLU A O 1
ATOM 1901 N N . GLY A 1 242 ? 0.440 -6.566 -16.399 1.00 89.00 242 GLY A N 1
ATOM 1902 C CA . GLY A 1 242 ? 0.461 -8.008 -16.665 1.00 89.00 242 GLY A CA 1
ATOM 1903 C C . GLY A 1 242 ? 1.573 -8.767 -15.926 1.00 89.00 242 GLY A C 1
ATOM 1904 O O . GLY A 1 242 ? 1.441 -9.967 -15.686 1.00 89.00 242 GLY A O 1
ATOM 1905 N N . LEU A 1 243 ? 2.641 -8.073 -15.518 1.00 89.50 243 LEU A N 1
ATOM 1906 C CA . LEU A 1 243 ? 3.702 -8.591 -14.643 1.00 89.50 243 LEU A CA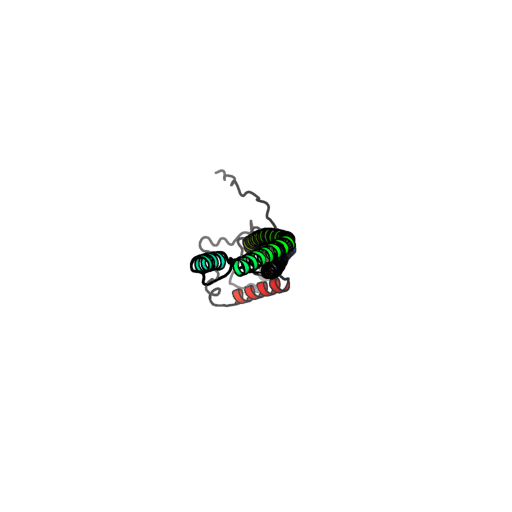 1
ATOM 1907 C C . LEU A 1 243 ? 3.403 -8.379 -13.148 1.00 89.50 243 LEU A C 1
ATOM 1909 O O . LEU A 1 243 ? 4.206 -8.771 -12.304 1.00 89.50 243 LEU A O 1
ATOM 1913 N N . GLY A 1 244 ? 2.259 -7.777 -12.814 1.00 88.88 244 GLY A N 1
ATOM 1914 C CA . GLY A 1 244 ? 1.813 -7.516 -11.447 1.00 88.88 244 GLY A CA 1
ATOM 1915 C C . GLY A 1 244 ? 2.179 -6.136 -10.897 1.00 88.88 244 GLY A C 1
ATOM 1916 O O . GLY A 1 244 ? 1.834 -5.850 -9.754 1.00 88.88 244 GLY A O 1
ATOM 1917 N N . VAL A 1 245 ? 2.835 -5.267 -11.675 1.00 89.81 245 VAL A N 1
ATOM 1918 C CA . VAL A 1 245 ? 3.225 -3.923 -11.221 1.00 89.81 245 VAL A CA 1
ATOM 1919 C C . VAL A 1 245 ? 2.025 -2.978 -11.242 1.00 89.81 245 VAL A C 1
ATOM 1921 O O . VAL A 1 245 ? 1.441 -2.717 -12.286 1.00 89.81 245 VAL A O 1
ATOM 1924 N N . GLN A 1 246 ? 1.701 -2.409 -10.085 1.00 90.00 246 GLN A N 1
ATOM 1925 C CA . GLN A 1 246 ? 0.726 -1.327 -9.929 1.00 90.00 246 GLN A CA 1
ATOM 1926 C C . GLN A 1 246 ? 1.405 0.056 -9.974 1.00 90.00 246 GLN A C 1
ATOM 1928 O O . GLN A 1 246 ? 2.427 0.261 -9.307 1.00 90.00 246 GLN A O 1
ATOM 1933 N N . PHE A 1 247 ? 0.821 0.985 -10.741 1.00 83.00 247 PHE A N 1
ATOM 1934 C CA . PHE A 1 247 ? 1.287 2.368 -10.939 1.00 83.00 247 PHE A CA 1
ATOM 1935 C C . PHE A 1 247 ? 0.539 3.394 -10.085 1.00 83.00 247 PHE A C 1
ATOM 1937 O O . PHE A 1 247 ? -0.683 3.221 -9.875 1.00 83.00 247 PHE A O 1
#

Organism: NCBI:txid410659

Sequence (247 aa):
MEAAPHKGLTSDVKSTVDLDIVLEHQQRITDTRQAIDTLSHAIKAQDEEIKKATASVPHFFDRTSQRENLMAEIALGEASEKDLLKLDERIAKDKAAFEDAKNAVTPALEKAKAIRSGLERKLKEAEGVLQQLESNSRKIVQSFLIRESEMTALEYIAHAQAIKMNNLRLRALDKLIVAQGGRSIGSYSNDRLYIPVFSLPQFDGLAAPEVAGMGCFYSAHWDLVNNVFLEFAEYEKERFEGLGVQF

Foldseek 3Di:
DDDDDDDDDDPPPLPQQALVNLLVLVVLLVVLVVLLVVLVVVLVVLVVVLVVLVVQQDDQDDCVVVLVVQVVCVVVVNHDVVVSVVVVVVNVVSVVSRVVSCVVSVVVNVVSVVVSVVSVVVSVVSVVVSVVSVVCNVVSVVSNVLNVVQVVLLVLVVVLVVVQVVVVVLVVVQVVCVVVVHDGPDDDDDPDDADDDDPHPSCPPPDHPPPPDDDPPPDPVVVVVDCVVVVVVVVVVVVSVVSVRDD

Radius of gyration: 41.75 Å; chains: 1; bounding box: 92×36×128 Å